Protein AF-A0A261KS99-F1 (afdb_monomer)

Secondary structure (DSSP, 8-state):
-----HHHHHHHHHHTTS-HHHHHHHHHHHHHHHHHHHHHHHHHHHHHTSTHHHHHHHHHHHHHHHHHHHHHHHHHHHHHHHHHHHHS-HHHHHHHHHHHHHHTTT-PPPTT--HHHHHHHHHHHHTT---S-------THHHHHHHHHHHHHHHHHHHHHHHHHH-----HHHHHHHHHHHHHHHTT-

Solvent-accessible surface area (backbone atoms only — not comparable to full-atom values): 10837 Å² total; per-residue (Å²): 135,87,84,72,62,68,66,62,56,52,50,54,55,54,56,75,74,50,63,67,74,58,55,57,49,46,51,53,52,52,49,47,52,51,52,51,50,52,48,51,51,54,51,52,60,52,30,70,77,54,57,74,60,24,55,55,53,48,52,53,47,52,50,50,50,51,51,49,51,50,52,51,48,56,51,47,54,53,50,50,50,50,59,49,45,71,70,42,55,78,66,56,38,52,50,53,50,49,49,54,55,34,34,74,72,73,56,59,81,57,94,87,57,50,60,65,58,47,22,49,52,46,34,45,62,33,66,71,72,66,97,68,78,101,80,74,90,74,61,76,79,52,45,59,56,32,43,52,47,17,53,48,45,36,52,50,34,51,52,47,49,38,37,76,78,59,73,44,89,72,68,59,70,60,52,53,51,49,54,49,53,58,52,54,62,60,75,78,112

pLDDT: mean 77.64, std 13.31, range [38.81, 94.25]

Foldseek 3Di:
DDDDPVVVVVVVVVVVVDPPVVVVVCCCVVVVVVVVVVVVVVVLVVLVVVPPSNVVVVVVVVVVVVVVVVVVVVVCVVVVVVVVLVPDDLLVSLLVLLQVLCVVVVLHDDPPAALQNSLVVLQCVLVPPDPDDPDDPDDPVCSVVSNLSSVLSNVSSVLSCCCVPVVDDDPSVVNVVSSVVSVVSVVVD

Mean predicted aligned error: 14.93 Å

Structure (mmCIF, N/CA/C/O backbone):
data_AF-A0A261KS99-F1
#
_entry.id   AF-A0A261KS99-F1
#
loop_
_atom_site.group_PDB
_atom_site.id
_atom_site.type_symbol
_atom_site.label_atom_id
_atom_site.label_alt_id
_atom_site.label_comp_id
_atom_site.label_asym_id
_atom_site.label_entity_id
_atom_site.label_seq_id
_atom_site.pdbx_PDB_ins_code
_atom_site.Cartn_x
_atom_site.Cartn_y
_atom_site.Cartn_z
_atom_site.occupancy
_atom_site.B_iso_or_equiv
_atom_site.auth_seq_id
_atom_site.auth_comp_id
_atom_site.auth_asym_id
_atom_site.auth_atom_id
_atom_site.pdbx_PDB_model_num
ATOM 1 N N . GLY A 1 1 ? -16.655 -22.391 -43.012 1.00 38.81 1 GLY A N 1
ATOM 2 C CA . GLY A 1 1 ? -17.122 -21.689 -41.802 1.00 38.81 1 GLY A CA 1
ATOM 3 C C . GLY A 1 1 ? -16.000 -20.815 -41.292 1.00 38.81 1 GLY A C 1
ATOM 4 O O . GLY A 1 1 ? -14.968 -21.352 -40.914 1.00 38.81 1 GLY A O 1
ATOM 5 N N . ASN A 1 2 ? -16.156 -19.493 -41.368 1.00 47.09 2 ASN A N 1
ATOM 6 C CA . ASN A 1 2 ? -15.102 -18.535 -41.026 1.00 47.09 2 ASN A CA 1
ATOM 7 C C . ASN A 1 2 ? -14.976 -18.400 -39.505 1.00 47.09 2 ASN A C 1
ATOM 9 O O . ASN A 1 2 ? -15.897 -17.918 -38.851 1.00 47.09 2 ASN A O 1
ATOM 13 N N . GLN A 1 3 ? -13.833 -18.799 -38.946 1.00 51.41 3 GLN A N 1
ATOM 14 C CA . GLN A 1 3 ? -13.505 -18.537 -37.546 1.00 51.41 3 GLN A CA 1
ATOM 15 C C . GLN A 1 3 ? -12.979 -17.106 -37.420 1.00 51.41 3 GLN A C 1
ATOM 17 O O . GLN A 1 3 ? -11.789 -16.849 -37.582 1.00 51.41 3 GLN A O 1
ATOM 22 N N . THR A 1 4 ? -13.864 -16.142 -37.177 1.00 56.28 4 THR A N 1
ATOM 23 C CA . THR A 1 4 ? -13.422 -14.805 -36.769 1.00 56.28 4 THR A CA 1
ATOM 24 C C . THR A 1 4 ? -12.890 -14.879 -35.335 1.00 56.28 4 THR A C 1
ATOM 26 O O . THR A 1 4 ? -13.607 -15.387 -34.469 1.00 56.28 4 THR A O 1
ATOM 29 N N . PRO A 1 5 ? -11.673 -14.381 -35.048 1.00 73.38 5 PRO A N 1
ATOM 30 C CA . PRO A 1 5 ? -11.091 -14.436 -33.711 1.00 73.38 5 PRO A CA 1
ATOM 31 C C . PRO A 1 5 ? -12.016 -13.752 -32.696 1.00 73.38 5 PRO A C 1
ATOM 33 O O . PRO A 1 5 ? -12.394 -12.591 -32.855 1.00 73.38 5 PRO A O 1
ATOM 36 N N . THR A 1 6 ? -12.385 -14.480 -31.643 1.00 72.19 6 THR A N 1
ATOM 37 C CA . THR A 1 6 ? -13.373 -14.098 -30.614 1.00 72.19 6 THR A CA 1
ATOM 38 C C . THR A 1 6 ? -13.058 -12.773 -29.913 1.00 72.19 6 THR A C 1
ATOM 40 O O . THR A 1 6 ? -13.964 -12.046 -29.511 1.00 72.19 6 THR A O 1
ATOM 43 N N . LEU A 1 7 ? -11.781 -12.394 -29.851 1.00 69.31 7 LEU A N 1
ATOM 44 C CA . LEU A 1 7 ? -11.329 -11.088 -29.367 1.00 69.31 7 LEU A CA 1
ATOM 45 C C . LEU A 1 7 ? -11.853 -9.926 -30.221 1.00 69.31 7 LEU A C 1
ATOM 47 O O . LEU A 1 7 ? -12.227 -8.889 -29.687 1.00 69.31 7 LEU A O 1
ATOM 51 N N . MET A 1 8 ? -11.924 -10.097 -31.539 1.00 72.44 8 MET A N 1
ATOM 52 C CA . MET A 1 8 ? -12.375 -9.057 -32.464 1.00 72.44 8 MET A CA 1
ATOM 53 C C . MET A 1 8 ? -13.887 -8.802 -32.322 1.00 72.44 8 MET A C 1
ATOM 55 O O . MET A 1 8 ? -14.344 -7.665 -32.426 1.00 72.44 8 MET A O 1
ATOM 59 N N . VAL A 1 9 ? -14.653 -9.851 -31.999 1.00 74.00 9 VAL A N 1
ATOM 60 C CA . VAL A 1 9 ? -16.090 -9.772 -31.682 1.00 74.00 9 VAL A CA 1
ATOM 61 C C . VAL A 1 9 ? -16.316 -9.123 -30.313 1.00 74.00 9 VAL A C 1
ATOM 63 O O . VAL A 1 9 ? -17.172 -8.250 -30.184 1.00 74.00 9 VAL A O 1
ATOM 66 N N . PHE A 1 10 ? -15.500 -9.477 -29.316 1.00 74.38 10 PHE A N 1
ATOM 67 C CA . PHE A 1 10 ? -15.525 -8.849 -27.994 1.00 74.38 10 PHE A CA 1
ATOM 68 C C . PHE A 1 10 ? -15.246 -7.339 -28.075 1.00 74.38 10 PHE A C 1
ATOM 70 O O . PHE A 1 10 ? -16.004 -6.542 -27.528 1.00 74.38 10 PHE A O 1
ATOM 77 N N . TRP A 1 11 ? -14.224 -6.923 -28.831 1.00 72.62 11 TRP A N 1
ATOM 78 C CA . TRP A 1 11 ? -13.915 -5.504 -29.040 1.00 72.62 11 TRP A CA 1
ATOM 79 C C . TRP A 1 11 ? -15.008 -4.750 -29.799 1.00 72.62 11 TRP A C 1
ATOM 81 O O . TRP A 1 11 ? -15.290 -3.602 -29.465 1.00 72.62 11 TRP A O 1
ATOM 91 N N . LYS A 1 12 ? -15.675 -5.393 -30.766 1.00 70.00 12 LYS A N 1
ATOM 92 C CA . LYS A 1 12 ? -16.840 -4.813 -31.452 1.00 70.00 12 LYS A CA 1
ATOM 93 C C . LYS A 1 12 ? -18.009 -4.550 -30.504 1.00 70.00 12 LYS A C 1
ATOM 95 O O . LYS A 1 12 ? -18.669 -3.524 -30.631 1.00 70.00 12 LYS A O 1
ATOM 100 N N . TRP A 1 13 ? -18.248 -5.448 -29.550 1.00 75.44 13 TRP A N 1
ATOM 101 C CA . TRP A 1 13 ? -19.275 -5.257 -28.526 1.00 75.44 13 TRP A CA 1
ATOM 102 C C . TRP A 1 13 ? -18.906 -4.124 -27.557 1.00 75.44 13 TRP A C 1
ATOM 104 O O . TRP A 1 13 ? -19.730 -3.251 -27.293 1.00 75.44 13 TRP A O 1
ATOM 114 N N . VAL A 1 14 ? -17.646 -4.068 -27.109 1.00 73.81 14 VAL A N 1
ATOM 115 C CA . VAL A 1 14 ? -17.148 -2.986 -26.239 1.00 73.81 14 VAL A CA 1
ATOM 116 C C . VAL A 1 14 ? -17.208 -1.619 -26.939 1.00 73.81 14 VAL A C 1
ATOM 118 O O . VAL A 1 14 ? -17.589 -0.631 -26.315 1.00 73.81 14 VAL A O 1
ATOM 121 N N . ALA A 1 15 ? -16.908 -1.553 -28.240 1.00 61.94 15 ALA A N 1
ATOM 122 C CA . ALA A 1 15 ? -17.024 -0.330 -29.038 1.00 61.94 15 ALA A CA 1
ATOM 123 C C . ALA A 1 15 ? -18.472 0.179 -29.161 1.00 61.94 15 ALA A C 1
ATOM 125 O O . ALA A 1 15 ? -18.682 1.380 -29.297 1.00 61.94 15 ALA A O 1
ATOM 126 N N . GLY A 1 16 ? -19.468 -0.710 -29.061 1.00 66.62 16 GLY A N 1
ATOM 127 C CA . GLY A 1 16 ? -20.886 -0.340 -29.063 1.00 66.62 16 GLY A CA 1
ATOM 128 C C . GLY A 1 16 ? -21.354 0.364 -27.785 1.00 66.62 16 GLY A C 1
ATOM 129 O O . GLY A 1 16 ? -22.404 1.000 -27.799 1.00 66.62 16 GLY A O 1
ATOM 130 N N . TRP A 1 17 ? -20.586 0.279 -26.693 1.00 70.00 17 TRP A N 1
ATOM 131 C CA . TRP A 1 17 ? -20.929 0.881 -25.397 1.00 70.00 17 TRP A CA 1
ATOM 132 C C . TRP A 1 17 ? -19.990 2.023 -24.978 1.00 70.00 17 TRP A C 1
ATOM 134 O O . TRP A 1 17 ? -20.243 2.689 -23.975 1.00 70.00 17 TRP A O 1
ATOM 144 N N . LEU A 1 18 ? -18.912 2.277 -25.733 1.00 63.56 18 LEU A N 1
ATOM 145 C CA . LEU A 1 18 ? -17.963 3.347 -25.431 1.00 63.56 18 LEU A CA 1
ATOM 146 C C . LEU A 1 18 ? -18.289 4.603 -26.259 1.00 63.56 18 LEU A C 1
ATOM 148 O O . LEU A 1 18 ? -18.118 4.584 -27.479 1.00 63.56 18 LEU A O 1
ATOM 152 N N . PRO A 1 19 ? -18.730 5.714 -25.642 1.00 55.41 19 PRO A N 1
ATOM 153 C CA . PRO A 1 19 ? -18.962 6.944 -26.384 1.00 55.41 1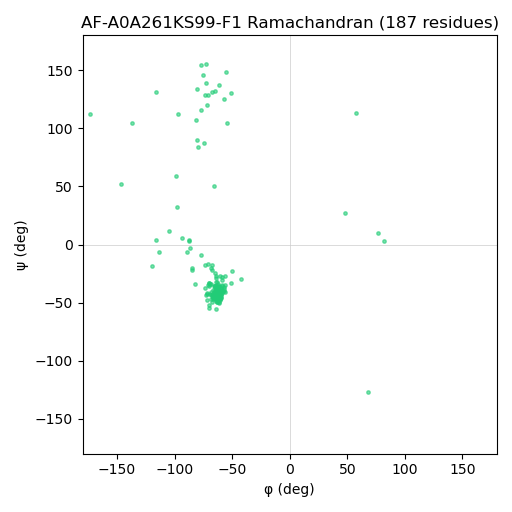9 PRO A CA 1
ATOM 154 C C . PRO A 1 19 ? -17.653 7.438 -27.031 1.00 55.41 19 PRO A C 1
ATOM 156 O O . PRO A 1 19 ? -16.587 7.452 -26.408 1.00 55.41 19 PRO A O 1
ATOM 159 N N . SER A 1 20 ? -17.767 7.876 -28.290 1.00 54.59 20 SER A N 1
ATOM 160 C CA . SER A 1 20 ? -16.701 8.358 -29.192 1.00 54.59 20 SER A CA 1
ATOM 161 C C . SER A 1 20 ? -15.621 9.296 -28.593 1.00 54.59 20 SER A C 1
ATOM 163 O O . SER A 1 20 ? -14.475 9.229 -29.044 1.00 54.59 20 SER A O 1
ATOM 165 N N . PRO A 1 21 ? -15.883 10.133 -27.568 1.00 59.50 21 PRO A N 1
ATOM 166 C CA . PRO A 1 21 ? -14.835 10.950 -26.951 1.00 59.50 21 PRO A CA 1
ATOM 167 C C . PRO A 1 21 ? -13.729 10.131 -26.267 1.00 59.50 21 PRO A C 1
ATOM 169 O O . PRO A 1 21 ? -12.568 10.538 -26.257 1.00 59.50 21 PRO A O 1
ATOM 172 N N . VAL A 1 22 ? -14.067 8.965 -25.706 1.00 61.00 22 VAL A N 1
ATOM 173 C CA . VAL A 1 22 ? -13.107 8.134 -24.964 1.00 61.00 22 VAL A CA 1
ATOM 174 C C . VAL A 1 22 ? -12.267 7.288 -25.919 1.00 61.00 22 VAL A C 1
ATOM 176 O O . VAL A 1 22 ? -11.079 7.111 -25.664 1.00 61.00 22 VAL A O 1
ATOM 179 N N . THR A 1 23 ? -12.828 6.829 -27.045 1.00 64.25 23 THR A N 1
ATOM 180 C CA . THR A 1 23 ? -12.073 6.088 -28.072 1.00 64.25 23 THR A CA 1
ATOM 181 C C . THR A 1 23 ? -11.034 6.969 -28.761 1.00 64.25 23 THR A C 1
ATOM 183 O O . THR A 1 23 ? -9.892 6.543 -28.885 1.00 64.25 23 THR A O 1
ATOM 186 N N . GLY A 1 24 ? -11.365 8.219 -29.109 1.00 66.19 24 GLY A N 1
ATOM 187 C CA . GLY A 1 24 ? -10.401 9.153 -29.710 1.00 66.19 24 GLY A CA 1
ATOM 188 C C . GLY A 1 24 ? -9.254 9.539 -28.765 1.00 66.19 24 GLY A C 1
ATOM 189 O O . GLY A 1 24 ? -8.104 9.675 -29.190 1.00 66.19 24 GLY A O 1
ATOM 190 N N . PHE A 1 25 ? -9.537 9.665 -27.464 1.00 72.00 25 PHE A N 1
ATOM 191 C CA . PHE A 1 25 ? -8.505 9.821 -26.437 1.00 72.00 25 PHE A CA 1
ATOM 192 C C . PHE A 1 25 ? -7.626 8.567 -26.330 1.00 72.00 25 PHE A C 1
ATOM 194 O O . PHE A 1 25 ? -6.401 8.683 -26.326 1.00 72.00 25 PHE A O 1
ATOM 201 N N . LEU A 1 26 ? -8.232 7.375 -26.287 1.00 73.88 26 LEU A N 1
ATOM 202 C CA . LEU A 1 26 ? -7.511 6.110 -26.161 1.00 73.88 26 LEU A CA 1
ATOM 203 C C . LEU A 1 26 ? -6.646 5.814 -27.388 1.00 73.88 26 LEU A C 1
ATOM 205 O O . LEU A 1 26 ? -5.508 5.400 -27.223 1.00 73.88 26 LEU A O 1
ATOM 209 N N . GLU A 1 27 ? -7.133 6.065 -28.601 1.00 70.38 27 GLU A N 1
ATOM 210 C CA . GLU A 1 27 ? -6.351 5.902 -29.831 1.00 70.38 27 GLU A CA 1
ATOM 211 C C . GLU A 1 27 ? -5.172 6.870 -29.887 1.00 70.38 27 GLU A C 1
ATOM 213 O O . GLU A 1 27 ? -4.073 6.469 -30.266 1.00 70.38 27 GLU A O 1
ATOM 218 N N . ARG A 1 28 ? -5.346 8.125 -29.450 1.00 76.44 28 ARG A N 1
ATOM 219 C CA . ARG A 1 28 ? -4.227 9.077 -29.361 1.00 76.44 28 ARG A CA 1
ATOM 220 C C . ARG A 1 28 ? -3.213 8.675 -28.296 1.00 76.44 28 ARG A C 1
ATOM 222 O O . ARG A 1 28 ? -2.016 8.734 -28.560 1.00 76.44 28 ARG A O 1
ATOM 229 N N . PHE A 1 29 ? -3.667 8.247 -27.119 1.00 78.62 29 PHE A N 1
ATOM 230 C CA . PHE A 1 29 ? -2.778 7.834 -26.033 1.00 78.62 29 PHE A CA 1
ATOM 231 C C . PHE A 1 29 ? -2.071 6.514 -26.341 1.00 78.62 29 PHE A C 1
ATOM 233 O O . PHE A 1 29 ? -0.845 6.456 -26.320 1.00 78.62 29 PHE A O 1
ATOM 240 N N . ILE A 1 30 ? -2.818 5.460 -26.667 1.00 78.06 30 ILE A N 1
ATOM 241 C CA . ILE A 1 30 ? -2.271 4.136 -26.979 1.00 78.06 30 ILE A CA 1
ATOM 242 C C . ILE A 1 30 ? -1.459 4.199 -28.269 1.00 78.06 30 ILE A C 1
ATOM 244 O O . ILE A 1 30 ? -0.330 3.721 -28.283 1.00 78.06 30 ILE A O 1
ATOM 248 N N . GLY A 1 31 ? -1.982 4.822 -29.327 1.00 77.50 31 GLY A N 1
ATOM 249 C CA . GLY A 1 31 ? -1.277 4.961 -30.601 1.00 77.50 31 GLY A CA 1
ATOM 250 C C . GLY A 1 31 ? -0.018 5.819 -30.484 1.00 77.50 31 GLY A C 1
ATOM 251 O O . GLY A 1 31 ? 1.008 5.479 -31.073 1.00 77.50 31 GLY A O 1
ATOM 252 N N . GLY A 1 32 ? -0.057 6.879 -29.669 1.00 81.25 32 GLY A N 1
ATOM 253 C CA . GLY A 1 32 ? 1.111 7.696 -29.343 1.00 81.25 32 GLY A CA 1
ATOM 254 C C . GLY A 1 32 ? 2.190 6.900 -28.609 1.00 81.25 32 GLY A C 1
ATOM 255 O O . GLY A 1 32 ? 3.351 6.928 -29.013 1.00 81.25 32 GLY A O 1
ATOM 256 N N . ILE A 1 33 ? 1.803 6.120 -27.595 1.00 79.38 33 ILE A N 1
ATOM 257 C CA . ILE A 1 33 ? 2.718 5.240 -26.854 1.00 79.38 33 ILE A CA 1
ATOM 258 C C . ILE A 1 33 ? 3.300 4.161 -27.775 1.00 79.38 33 ILE A C 1
ATOM 260 O O . ILE A 1 33 ? 4.506 3.934 -27.757 1.00 79.38 33 ILE A O 1
ATOM 264 N N . PHE A 1 34 ? 2.482 3.526 -28.617 1.00 78.81 34 PHE A N 1
ATOM 265 C CA . PHE A 1 34 ? 2.936 2.469 -29.525 1.00 78.81 34 PHE A CA 1
ATOM 266 C C . PHE A 1 34 ? 3.916 2.999 -30.577 1.00 78.81 34 PHE A C 1
ATOM 268 O O . PHE A 1 34 ? 4.956 2.387 -30.806 1.00 78.81 34 PHE A O 1
ATOM 275 N N . ARG A 1 35 ? 3.632 4.165 -31.177 1.00 80.75 35 ARG A N 1
ATOM 276 C CA . ARG A 1 35 ? 4.559 4.835 -32.106 1.00 80.75 35 ARG A CA 1
ATOM 277 C C . ARG A 1 35 ? 5.855 5.252 -31.423 1.00 80.75 35 ARG A C 1
ATOM 279 O O . ARG A 1 35 ? 6.916 5.082 -32.012 1.00 80.75 35 ARG A O 1
ATOM 286 N N . TRP A 1 36 ? 5.779 5.766 -30.199 1.00 78.56 36 TRP A N 1
ATOM 287 C CA . TRP A 1 36 ? 6.961 6.136 -29.425 1.00 78.56 36 TRP A CA 1
ATOM 288 C C . TRP A 1 36 ? 7.830 4.912 -29.101 1.00 78.56 36 TRP A C 1
ATOM 290 O O . TRP A 1 36 ? 9.035 4.944 -29.332 1.00 78.56 36 TRP A O 1
ATOM 300 N N . ILE A 1 37 ? 7.222 3.798 -28.677 1.00 82.25 37 ILE A N 1
ATOM 301 C CA . ILE A 1 37 ? 7.922 2.530 -28.414 1.00 82.25 37 ILE A CA 1
ATOM 302 C C . ILE A 1 37 ? 8.551 1.966 -29.692 1.00 82.25 37 ILE A C 1
ATOM 304 O O . ILE A 1 37 ? 9.734 1.639 -29.689 1.00 82.25 37 ILE A O 1
ATOM 308 N N . LEU A 1 38 ? 7.798 1.875 -30.794 1.00 77.75 38 LEU A N 1
ATOM 309 C CA . LEU A 1 38 ? 8.322 1.389 -32.076 1.00 77.75 38 LEU A CA 1
ATOM 310 C C . LEU A 1 38 ? 9.439 2.290 -32.617 1.00 77.75 38 LEU A C 1
ATOM 312 O O . LEU A 1 38 ? 10.411 1.787 -33.174 1.00 77.75 38 LEU A O 1
ATOM 316 N N . GLY A 1 39 ? 9.337 3.604 -32.402 1.00 80.62 39 GLY A N 1
ATOM 317 C CA . GLY A 1 39 ? 10.392 4.562 -32.718 1.00 80.62 39 GLY A CA 1
ATOM 318 C C . GLY A 1 39 ? 11.662 4.318 -31.904 1.00 80.62 39 GLY A C 1
ATOM 319 O O . GLY A 1 39 ? 12.744 4.268 -32.480 1.00 80.62 39 GLY A O 1
ATOM 320 N N . ILE A 1 40 ? 11.538 4.086 -30.591 1.00 78.12 40 ILE A N 1
ATOM 321 C CA . ILE A 1 40 ? 12.672 3.729 -29.723 1.00 78.12 40 ILE A CA 1
ATOM 322 C C . ILE A 1 40 ? 13.299 2.406 -30.152 1.00 78.12 40 ILE A C 1
ATOM 324 O O . ILE A 1 40 ? 14.519 2.308 -30.181 1.00 78.12 40 ILE A O 1
ATOM 328 N N . ILE A 1 41 ? 12.494 1.401 -30.499 1.00 78.38 41 ILE A N 1
ATOM 329 C CA . ILE A 1 41 ? 12.990 0.099 -30.958 1.00 78.38 41 ILE A CA 1
ATOM 330 C C . ILE A 1 41 ? 13.758 0.258 -32.275 1.00 78.38 41 ILE A C 1
ATOM 332 O O . ILE A 1 41 ? 14.882 -0.223 -32.383 1.00 78.38 41 ILE A O 1
ATOM 336 N N . GLY A 1 42 ? 13.196 0.971 -33.257 1.00 79.25 42 GLY A N 1
ATOM 337 C CA . GLY A 1 42 ? 13.871 1.239 -34.531 1.00 79.25 42 GLY A CA 1
ATOM 338 C C . GLY A 1 42 ? 15.170 2.030 -34.351 1.00 79.25 42 GLY A C 1
ATOM 339 O O . GLY A 1 42 ? 16.201 1.666 -34.914 1.00 79.25 42 GLY A O 1
ATOM 340 N N . TRP A 1 43 ? 15.148 3.059 -33.501 1.00 74.62 43 TRP A N 1
ATOM 341 C CA . TRP A 1 43 ? 16.336 3.822 -33.118 1.00 74.62 43 TRP A CA 1
ATOM 342 C C . TRP A 1 43 ? 17.379 2.961 -32.383 1.00 74.62 43 TRP A C 1
ATOM 344 O O . TRP A 1 43 ? 18.569 3.063 -32.667 1.00 74.62 43 TRP A O 1
ATOM 354 N N . PHE A 1 44 ? 16.953 2.059 -31.497 1.00 71.50 44 PHE A N 1
ATOM 355 C CA . PHE A 1 44 ? 17.832 1.141 -30.769 1.00 71.50 44 PHE A CA 1
ATOM 356 C C . PHE A 1 44 ? 18.538 0.149 -31.701 1.00 71.50 44 PHE A C 1
ATOM 358 O O . PHE A 1 44 ? 19.743 -0.062 -31.575 1.00 71.50 44 PHE A O 1
ATOM 365 N N . PHE A 1 45 ? 17.822 -0.426 -32.672 1.00 72.31 45 PHE A N 1
ATOM 366 C CA . PHE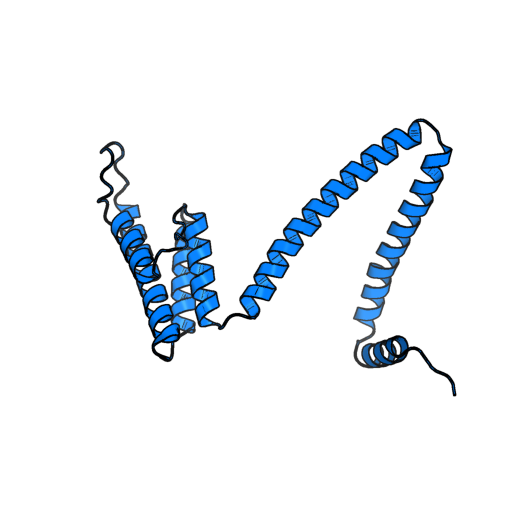 A 1 45 ? 18.440 -1.290 -33.681 1.00 72.31 45 PHE A CA 1
ATOM 367 C C . PHE A 1 45 ? 19.416 -0.519 -34.581 1.00 72.31 45 PHE A C 1
ATOM 369 O O . PHE A 1 45 ? 20.475 -1.047 -34.923 1.00 72.31 45 PHE A O 1
ATOM 376 N N . ALA A 1 46 ? 19.122 0.746 -34.905 1.00 73.38 46 ALA A N 1
ATOM 377 C CA . ALA A 1 46 ? 20.057 1.614 -35.624 1.00 73.38 46 ALA A CA 1
ATOM 378 C C . ALA A 1 46 ? 21.338 1.898 -34.812 1.00 73.38 46 ALA A C 1
ATOM 380 O O . ALA A 1 46 ? 22.427 1.986 -35.380 1.00 73.38 46 ALA A O 1
ATOM 381 N N . LEU A 1 47 ? 21.231 1.953 -33.482 1.00 69.94 47 LEU A N 1
ATOM 382 C CA . LEU A 1 47 ? 22.345 2.184 -32.562 1.00 69.94 47 LEU A CA 1
ATOM 383 C C . LEU A 1 47 ? 23.421 1.085 -32.634 1.00 69.94 47 LEU A C 1
ATOM 385 O O . LEU A 1 47 ? 24.613 1.368 -32.507 1.00 69.94 47 LEU A O 1
ATOM 389 N N . PHE A 1 48 ? 23.013 -0.164 -32.886 1.00 67.12 48 PHE A N 1
ATOM 390 C CA . PHE A 1 48 ? 23.931 -1.299 -33.037 1.00 67.12 48 PHE A CA 1
ATOM 391 C C . PHE A 1 48 ? 24.803 -1.179 -34.301 1.00 67.12 48 PHE A C 1
ATOM 393 O O . PHE A 1 48 ? 25.899 -1.730 -34.352 1.00 67.12 48 PHE A O 1
ATOM 400 N N . SER A 1 49 ? 24.355 -0.400 -35.294 1.00 69.50 49 SER A N 1
ATOM 401 C CA . SER A 1 49 ? 25.119 -0.107 -36.515 1.00 69.50 49 SER A CA 1
ATOM 402 C C . SER A 1 49 ? 26.069 1.098 -36.376 1.00 69.50 49 SER A C 1
ATOM 404 O O . SER A 1 49 ? 26.810 1.386 -37.310 1.00 69.50 49 SER A O 1
ATOM 406 N N . GLN A 1 50 ? 26.085 1.806 -35.232 1.00 69.88 50 GLN A N 1
ATOM 407 C CA . GLN A 1 50 ? 26.869 3.041 -35.019 1.00 69.88 50 GLN A CA 1
ATOM 408 C C . GLN A 1 50 ? 28.133 2.882 -34.136 1.00 69.88 50 GLN A C 1
ATOM 410 O O . GLN A 1 50 ? 28.748 3.877 -33.746 1.00 69.88 50 GLN A O 1
ATOM 415 N N . GLY A 1 51 ? 28.572 1.658 -33.819 1.00 79.19 51 GLY A N 1
ATOM 416 C CA . GLY A 1 51 ? 29.829 1.418 -33.085 1.00 79.19 51 GLY A CA 1
ATOM 417 C C . GLY A 1 51 ? 29.796 1.895 -31.622 1.00 79.19 51 GLY A C 1
ATOM 418 O O . GLY A 1 51 ? 28.898 1.529 -30.869 1.00 79.19 51 GLY A O 1
ATOM 419 N N . TRP A 1 52 ? 30.771 2.712 -31.192 1.00 75.44 52 TRP A N 1
ATOM 420 C CA . TRP A 1 52 ? 30.929 3.181 -29.796 1.00 75.44 52 TRP A CA 1
ATOM 421 C C . TRP A 1 52 ? 29.741 4.000 -29.254 1.00 75.44 52 TRP A C 1
ATOM 423 O O . TRP A 1 52 ? 29.463 3.967 -28.055 1.00 75.44 52 TRP A O 1
ATOM 433 N N . GLN A 1 53 ? 28.988 4.671 -30.133 1.00 70.88 53 GLN A N 1
ATOM 434 C CA . GLN A 1 53 ? 27.731 5.357 -29.793 1.00 70.88 53 GLN A CA 1
ATOM 435 C C . GLN A 1 53 ? 26.648 4.370 -29.317 1.00 70.88 53 GLN A C 1
ATOM 437 O O . GLN A 1 53 ? 25.830 4.697 -28.454 1.00 70.88 53 GLN A O 1
ATOM 442 N N . GLY A 1 54 ? 26.714 3.127 -29.806 1.00 77.19 54 GLY A N 1
ATOM 443 C CA . GLY A 1 54 ? 25.898 1.999 -29.365 1.00 77.19 54 GLY A CA 1
ATOM 444 C C . GLY A 1 54 ? 26.039 1.698 -27.873 1.00 77.19 54 GLY A C 1
ATOM 445 O O . GLY A 1 54 ? 25.051 1.433 -27.189 1.00 77.19 54 GLY A O 1
ATOM 446 N N . ILE A 1 55 ? 27.262 1.798 -27.343 1.00 80.50 55 ILE A N 1
ATOM 447 C CA . ILE A 1 55 ? 27.558 1.499 -25.936 1.00 80.50 55 ILE A CA 1
ATOM 448 C C . ILE A 1 55 ? 26.907 2.542 -25.022 1.00 80.50 55 ILE A C 1
ATOM 450 O O . ILE A 1 55 ? 26.234 2.178 -24.058 1.00 80.50 55 ILE A O 1
ATOM 454 N N . PHE A 1 56 ? 27.042 3.834 -25.339 1.00 81.56 56 PHE A N 1
ATOM 455 C CA . PHE A 1 56 ? 26.443 4.905 -24.536 1.00 81.56 56 PHE A CA 1
ATOM 456 C C . PHE A 1 56 ? 24.916 4.887 -24.587 1.00 81.56 56 PHE A C 1
ATOM 458 O O . PHE A 1 56 ? 24.276 4.986 -23.539 1.00 81.56 56 PHE A O 1
ATOM 465 N N . GLY A 1 57 ? 24.312 4.703 -25.765 1.00 81.75 57 GLY A N 1
ATOM 466 C CA . GLY A 1 57 ? 22.853 4.602 -25.844 1.00 81.75 57 GLY A CA 1
ATOM 467 C C . GLY A 1 57 ? 22.319 3.324 -25.188 1.00 81.75 57 GLY A C 1
ATOM 468 O O . GLY A 1 57 ? 21.285 3.379 -24.527 1.00 81.75 57 GLY A O 1
ATOM 469 N N . GLY A 1 58 ? 23.058 2.211 -25.252 1.00 81.50 58 GLY A N 1
ATOM 470 C CA . GLY A 1 58 ? 22.757 0.999 -24.489 1.00 81.50 58 GLY A CA 1
ATOM 471 C C . GLY A 1 58 ? 22.790 1.231 -22.975 1.00 81.50 58 GLY A C 1
ATOM 472 O O . GLY A 1 58 ? 21.872 0.812 -22.272 1.00 81.50 58 GLY A O 1
ATOM 473 N N . LEU A 1 59 ? 23.790 1.960 -22.469 1.00 88.00 59 LEU A N 1
ATOM 474 C CA . LEU A 1 59 ? 23.914 2.292 -21.045 1.00 88.00 59 LEU A CA 1
ATOM 475 C C . LEU A 1 59 ? 22.784 3.221 -20.567 1.00 88.00 59 LEU A C 1
ATOM 477 O O . LEU A 1 59 ? 22.193 2.999 -19.505 1.00 88.00 59 LEU A O 1
ATOM 481 N N . ILE A 1 60 ? 22.445 4.235 -21.370 1.00 86.62 60 ILE A N 1
ATOM 482 C CA . ILE A 1 60 ? 21.322 5.144 -21.104 1.00 86.62 60 ILE A CA 1
ATOM 483 C C . ILE A 1 60 ? 20.012 4.357 -21.085 1.00 86.62 60 ILE A C 1
ATOM 485 O O . ILE A 1 60 ? 19.218 4.511 -20.157 1.00 86.62 60 ILE A O 1
ATOM 489 N N . LEU A 1 61 ? 19.799 3.473 -22.063 1.00 85.75 61 LEU A N 1
ATOM 490 C CA . LEU A 1 61 ? 18.589 2.664 -22.146 1.00 85.75 61 LEU A CA 1
ATOM 491 C C . LEU A 1 61 ? 18.485 1.677 -20.982 1.00 85.75 61 LEU A C 1
ATOM 493 O O . LEU A 1 61 ? 17.420 1.563 -20.385 1.00 85.75 61 LEU A O 1
ATOM 497 N N . ALA A 1 62 ? 19.576 1.006 -20.609 1.00 88.94 62 ALA A N 1
ATOM 498 C CA . ALA A 1 62 ? 19.608 0.109 -19.457 1.00 88.94 62 ALA A CA 1
ATOM 499 C C . ALA A 1 62 ? 19.262 0.852 -18.158 1.00 88.94 62 ALA A C 1
ATOM 501 O O . ALA A 1 62 ? 18.487 0.354 -17.336 1.00 88.94 62 ALA A O 1
ATOM 502 N N . THR A 1 63 ? 19.772 2.074 -18.000 1.00 91.44 63 THR A N 1
ATOM 503 C CA . THR A 1 63 ? 19.462 2.933 -16.852 1.00 91.44 63 THR A CA 1
ATOM 504 C C . THR A 1 63 ? 17.996 3.365 -16.868 1.00 91.44 63 THR A C 1
ATOM 506 O O . THR A 1 63 ? 17.305 3.235 -15.857 1.00 91.44 63 THR A O 1
ATOM 509 N N . ALA A 1 64 ? 17.487 3.806 -18.021 1.00 90.56 64 ALA A N 1
ATOM 510 C CA . ALA A 1 64 ? 16.090 4.189 -18.190 1.00 90.56 64 ALA A CA 1
ATOM 511 C C . ALA A 1 64 ? 15.143 3.012 -17.915 1.00 90.56 64 ALA A C 1
ATOM 513 O O . ALA A 1 64 ? 14.185 3.164 -17.165 1.00 90.56 64 ALA A O 1
ATOM 514 N N . LEU A 1 65 ? 15.432 1.822 -18.447 1.00 92.81 65 LEU A N 1
ATOM 515 C CA . LEU A 1 65 ? 14.650 0.606 -18.216 1.00 92.81 65 LEU A CA 1
ATOM 516 C C . LEU A 1 65 ? 14.692 0.165 -16.755 1.00 92.81 65 LEU A C 1
ATOM 518 O O . LEU A 1 65 ? 13.659 -0.215 -16.210 1.00 92.81 65 LEU A O 1
ATOM 522 N N . SER A 1 66 ? 15.851 0.259 -16.103 1.00 92.44 66 SER A N 1
ATOM 523 C CA . SER A 1 66 ? 15.979 -0.027 -14.671 1.00 92.44 66 SER A CA 1
ATOM 524 C C . SER A 1 66 ? 15.130 0.938 -13.843 1.00 92.44 66 SER A C 1
ATOM 526 O O . SER A 1 66 ? 14.393 0.521 -12.947 1.00 92.44 66 SER A O 1
ATOM 528 N N . PHE A 1 67 ? 15.168 2.226 -14.186 1.00 93.06 67 PHE A N 1
ATOM 529 C CA . PHE A 1 67 ? 14.382 3.257 -13.519 1.00 93.06 67 PHE A CA 1
ATOM 530 C C . PHE A 1 67 ? 12.874 3.080 -13.750 1.00 93.06 67 PHE A C 1
ATOM 532 O O . PHE A 1 67 ? 12.090 3.121 -12.799 1.00 93.06 67 PHE A O 1
ATOM 539 N N . LEU A 1 68 ? 12.456 2.806 -14.990 1.00 93.69 68 LEU A N 1
ATOM 540 C CA . LEU A 1 68 ? 11.064 2.498 -15.319 1.00 93.69 68 LEU A CA 1
ATOM 541 C C . LEU A 1 68 ? 10.601 1.226 -14.608 1.00 93.69 68 LE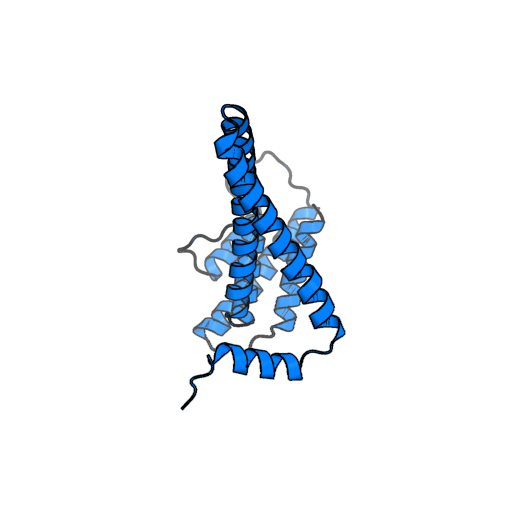U A C 1
ATOM 543 O O . LEU A 1 68 ? 9.545 1.236 -13.983 1.00 93.69 68 LEU A O 1
ATOM 547 N N . GLY A 1 69 ? 11.385 0.150 -14.650 1.00 94.25 69 GLY A N 1
ATOM 548 C CA . GLY A 1 69 ? 11.078 -1.101 -13.959 1.00 94.25 69 GLY A CA 1
ATOM 549 C C . GLY A 1 69 ? 10.869 -0.887 -12.461 1.00 94.25 69 GLY A C 1
ATOM 550 O O . GLY A 1 69 ? 9.910 -1.403 -11.884 1.00 94.25 69 GLY A O 1
ATOM 551 N N . TRP A 1 70 ? 11.694 -0.044 -11.840 1.00 93.12 70 TRP A N 1
ATOM 552 C CA . TRP A 1 70 ? 11.536 0.342 -10.441 1.00 93.12 70 TRP A CA 1
ATOM 553 C C . TRP A 1 70 ? 10.248 1.140 -10.178 1.00 93.12 70 TRP A C 1
ATOM 555 O O . TRP A 1 70 ? 9.518 0.834 -9.230 1.00 93.12 70 TRP A O 1
ATOM 565 N N . LEU A 1 71 ? 9.906 2.107 -11.035 1.00 93.06 71 LEU A N 1
ATOM 566 C CA . LEU A 1 71 ? 8.645 2.853 -10.936 1.00 93.06 71 LEU A CA 1
ATOM 567 C C . LEU A 1 71 ? 7.421 1.946 -11.109 1.00 93.06 71 LEU A C 1
ATOM 569 O O . LEU A 1 71 ? 6.486 2.009 -10.302 1.00 93.06 71 LEU A O 1
ATOM 573 N N . LEU A 1 72 ? 7.443 1.064 -12.112 1.00 91.12 72 LEU A N 1
ATOM 574 C CA . LEU A 1 72 ? 6.403 0.058 -12.315 1.00 91.12 72 LEU A CA 1
ATOM 575 C C . LEU A 1 72 ? 6.281 -0.844 -11.088 1.00 91.12 72 LEU A C 1
ATOM 577 O O . LEU A 1 72 ? 5.166 -1.117 -10.652 1.00 91.12 72 LEU A O 1
ATOM 581 N N . TYR A 1 73 ? 7.394 -1.256 -10.481 1.00 90.88 73 TYR A N 1
ATOM 582 C CA . TYR A 1 73 ? 7.378 -2.065 -9.267 1.00 90.88 73 TYR A CA 1
ATOM 583 C C . TYR A 1 73 ? 6.725 -1.330 -8.085 1.00 90.88 73 TYR A C 1
ATOM 585 O O . TYR A 1 73 ? 5.894 -1.907 -7.377 1.00 90.88 73 TYR A O 1
ATOM 593 N N . ILE A 1 74 ? 7.025 -0.042 -7.885 1.00 86.31 74 ILE A N 1
ATOM 594 C CA . ILE A 1 74 ? 6.383 0.779 -6.844 1.00 86.31 74 ILE A CA 1
ATOM 595 C C . ILE A 1 74 ? 4.873 0.876 -7.083 1.00 86.31 74 ILE A C 1
ATOM 597 O O . ILE A 1 74 ? 4.083 0.685 -6.150 1.00 86.31 74 ILE A O 1
ATOM 601 N N . PHE A 1 75 ? 4.463 1.150 -8.323 1.00 86.75 75 PHE A N 1
ATOM 602 C CA . PHE A 1 75 ? 3.052 1.242 -8.685 1.00 86.75 75 PHE A CA 1
ATOM 603 C C . PHE A 1 75 ? 2.342 -0.102 -8.506 1.00 86.75 75 PHE A C 1
ATOM 605 O O . PHE A 1 75 ? 1.282 -0.172 -7.881 1.00 86.75 75 PHE A O 1
ATOM 612 N N . TRP A 1 76 ? 2.972 -1.187 -8.954 1.00 87.75 76 TRP A N 1
ATOM 613 C CA . TRP A 1 76 ? 2.478 -2.550 -8.815 1.00 87.75 76 TRP A CA 1
ATOM 614 C C . TRP A 1 76 ? 2.279 -2.941 -7.354 1.00 87.75 76 TRP A C 1
ATOM 616 O O . TRP A 1 76 ? 1.241 -3.506 -7.012 1.00 87.75 76 TRP A O 1
ATOM 626 N N . ARG A 1 77 ? 3.216 -2.599 -6.457 1.00 85.06 77 ARG A N 1
ATOM 627 C CA . ARG A 1 77 ? 3.057 -2.860 -5.017 1.00 85.06 77 ARG A CA 1
ATOM 628 C C . ARG A 1 77 ? 1.840 -2.140 -4.437 1.00 85.06 77 ARG A C 1
ATOM 630 O O . ARG A 1 77 ? 1.069 -2.762 -3.706 1.00 85.06 77 ARG A O 1
ATOM 637 N N . LYS A 1 78 ? 1.623 -0.868 -4.789 1.00 80.50 78 LYS A N 1
ATOM 638 C CA . LYS A 1 78 ? 0.446 -0.102 -4.336 1.00 80.50 78 LYS A CA 1
ATOM 639 C C . LYS A 1 78 ? -0.857 -0.651 -4.912 1.00 80.50 78 LYS A C 1
ATOM 641 O O . LYS A 1 78 ? -1.821 -0.838 -4.172 1.00 80.50 78 LYS A O 1
ATOM 646 N N . TRP A 1 79 ? -0.882 -0.949 -6.208 1.00 82.00 79 TRP A N 1
ATOM 647 C CA . TRP A 1 79 ? -2.053 -1.507 -6.879 1.00 82.00 79 TRP A CA 1
ATOM 648 C C . TRP A 1 79 ? -2.412 -2.892 -6.342 1.00 82.00 79 TRP A C 1
ATOM 650 O O . TRP A 1 79 ? -3.575 -3.160 -6.047 1.00 82.00 79 TRP A O 1
ATOM 660 N N . ARG A 1 80 ? -1.413 -3.758 -6.136 1.00 83.56 80 ARG A N 1
ATOM 661 C CA . ARG A 1 80 ? -1.604 -5.079 -5.532 1.00 83.56 80 ARG A CA 1
ATOM 662 C C . ARG A 1 80 ? -2.111 -4.965 -4.098 1.00 83.56 80 ARG A C 1
ATOM 664 O O . ARG A 1 80 ? -3.009 -5.720 -3.745 1.00 83.56 80 ARG A O 1
ATOM 671 N N . TYR A 1 81 ? -1.605 -4.018 -3.302 1.00 77.06 81 TYR A N 1
ATOM 672 C CA . TYR A 1 81 ? -2.129 -3.747 -1.959 1.00 77.06 81 TYR A CA 1
ATOM 673 C C . TYR A 1 81 ? -3.593 -3.294 -2.005 1.00 77.06 81 TYR A C 1
ATOM 675 O O . TYR A 1 81 ? -4.408 -3.834 -1.268 1.00 77.06 81 TYR A O 1
ATOM 683 N N . GLY A 1 82 ? -3.958 -2.381 -2.911 1.00 76.62 82 GLY A N 1
ATOM 684 C CA . GLY A 1 82 ? -5.347 -1.940 -3.086 1.00 76.62 82 GLY A CA 1
ATOM 685 C C . GLY A 1 82 ? -6.282 -3.067 -3.537 1.00 76.62 82 GLY A C 1
ATOM 686 O O . GLY A 1 82 ? -7.346 -3.255 -2.953 1.00 76.62 82 GLY A O 1
ATOM 687 N N . ARG A 1 83 ? -5.864 -3.871 -4.524 1.00 80.00 83 ARG A N 1
ATOM 688 C CA . ARG A 1 83 ? -6.619 -5.047 -4.991 1.00 80.00 83 ARG A CA 1
ATOM 689 C C . ARG A 1 83 ? -6.726 -6.136 -3.933 1.00 80.00 83 ARG A C 1
ATOM 691 O O . ARG A 1 83 ? -7.751 -6.805 -3.875 1.00 80.00 83 ARG A O 1
ATOM 698 N N . TRP A 1 84 ? -5.689 -6.326 -3.121 1.00 79.88 84 TRP A N 1
ATOM 699 C CA . TRP A 1 84 ? -5.749 -7.217 -1.971 1.00 79.88 84 TRP A CA 1
ATOM 700 C C . TRP A 1 84 ? -6.766 -6.679 -0.975 1.00 79.88 84 TRP A C 1
ATOM 702 O O . TRP A 1 84 ? -7.743 -7.367 -0.734 1.00 79.88 84 TRP A O 1
ATOM 712 N N . LEU A 1 85 ? -6.626 -5.429 -0.525 1.00 77.12 85 LEU A N 1
ATOM 713 C CA . LEU A 1 85 ? -7.484 -4.797 0.478 1.00 77.12 85 LEU A CA 1
ATOM 714 C C . LEU A 1 85 ? -8.971 -4.785 0.088 1.00 77.12 85 LEU A C 1
ATOM 716 O O . LEU A 1 85 ? -9.821 -5.003 0.943 1.00 77.12 85 LEU A O 1
ATOM 720 N N . ALA A 1 86 ? -9.276 -4.594 -1.200 1.00 72.81 86 ALA A N 1
ATOM 721 C CA . ALA A 1 86 ? -10.636 -4.649 -1.737 1.00 72.81 86 ALA A CA 1
ATOM 722 C C . ALA A 1 86 ? -11.258 -6.059 -1.721 1.00 72.81 86 ALA A C 1
ATOM 724 O O . ALA A 1 86 ? -12.476 -6.183 -1.792 1.00 72.81 86 ALA A O 1
ATOM 725 N N . ARG A 1 87 ? -10.441 -7.119 -1.639 1.00 74.94 87 ARG A N 1
ATOM 726 C CA . ARG A 1 87 ? -10.917 -8.502 -1.477 1.00 74.94 87 ARG A CA 1
ATOM 727 C C . ARG A 1 87 ? -11.186 -8.877 -0.019 1.00 74.94 87 ARG A C 1
ATOM 729 O O . ARG A 1 87 ? -11.887 -9.857 0.206 1.00 74.94 87 ARG A O 1
ATOM 736 N N . LEU A 1 88 ? -10.622 -8.164 0.961 1.00 79.44 88 LEU A N 1
ATOM 737 C CA . LEU A 1 88 ? -10.892 -8.449 2.375 1.00 79.44 88 LEU A CA 1
ATOM 738 C C . LEU A 1 88 ? -12.262 -7.892 2.762 1.00 79.44 88 LEU A C 1
ATOM 740 O O . LEU A 1 88 ? -12.749 -6.925 2.172 1.00 79.44 88 LEU A O 1
ATOM 744 N N . SER A 1 89 ? -12.877 -8.491 3.784 1.00 80.75 89 SER A N 1
ATOM 745 C CA . SER A 1 89 ? -14.108 -7.946 4.346 1.00 80.75 89 SER A CA 1
ATOM 746 C C . SER A 1 89 ? -13.881 -6.487 4.778 1.00 80.75 89 SER A C 1
ATOM 748 O O . SER A 1 89 ? -12.775 -6.131 5.215 1.00 80.75 89 SER A O 1
ATOM 750 N N . PRO A 1 90 ? -14.910 -5.622 4.710 1.00 82.38 90 PRO A N 1
ATOM 751 C CA . PRO A 1 90 ? -14.783 -4.232 5.133 1.00 82.38 90 PRO A CA 1
ATOM 752 C C . PRO A 1 90 ? -14.191 -4.078 6.541 1.00 82.38 90 PRO A C 1
ATOM 754 O O . PRO A 1 90 ? -13.434 -3.139 6.776 1.00 82.38 90 PRO A O 1
ATOM 757 N N . MET A 1 91 ? -14.470 -5.018 7.449 1.00 86.81 91 MET A N 1
ATOM 758 C CA . MET A 1 91 ? -13.933 -5.025 8.809 1.00 86.81 91 MET A CA 1
ATOM 759 C C . MET A 1 91 ? -12.428 -5.325 8.862 1.00 86.81 91 MET A C 1
ATOM 761 O O . MET A 1 91 ? -11.650 -4.562 9.436 1.00 86.81 91 MET A O 1
ATOM 765 N N . GLU A 1 92 ? -11.999 -6.412 8.225 1.00 87.00 92 GLU A N 1
ATOM 766 C CA . GLU A 1 92 ? -10.590 -6.815 8.177 1.00 87.00 92 GLU A CA 1
ATOM 767 C C . GLU A 1 92 ? -9.737 -5.742 7.482 1.00 87.00 92 GLU A C 1
ATOM 769 O O . GLU A 1 92 ? -8.633 -5.435 7.928 1.00 87.00 92 GLU A O 1
ATOM 774 N N . SER A 1 93 ? -10.279 -5.069 6.460 1.00 87.44 93 SER A N 1
ATOM 775 C CA . SER A 1 93 ? -9.597 -3.947 5.807 1.00 87.44 93 SER A CA 1
ATOM 776 C C . SER A 1 93 ? -9.260 -2.804 6.774 1.00 87.44 93 SER A C 1
ATOM 778 O O . SER A 1 93 ? -8.209 -2.176 6.638 1.00 87.44 93 SER A O 1
ATOM 780 N N . ILE A 1 94 ? -10.127 -2.527 7.757 1.00 89.38 94 ILE A N 1
ATOM 781 C CA . ILE A 1 94 ? -9.919 -1.474 8.760 1.00 89.38 94 ILE A CA 1
ATOM 782 C C . ILE A 1 94 ? -8.826 -1.903 9.740 1.00 89.38 94 ILE A C 1
ATOM 784 O O . ILE A 1 94 ? -7.935 -1.107 10.042 1.00 89.38 94 ILE A O 1
ATOM 788 N N . TYR A 1 95 ? -8.839 -3.168 10.170 1.00 90.12 95 TYR A N 1
ATOM 789 C CA . TYR A 1 95 ? -7.793 -3.729 11.025 1.00 90.12 95 TYR A CA 1
ATOM 790 C C . TYR A 1 95 ? -6.416 -3.690 10.341 1.00 90.12 95 TYR A C 1
ATOM 792 O O . TYR A 1 95 ? -5.453 -3.177 10.911 1.00 90.12 95 TYR A O 1
ATOM 800 N N . GLN A 1 96 ? -6.321 -4.117 9.080 1.00 89.75 96 GLN A N 1
ATOM 801 C CA . GLN A 1 96 ? -5.070 -4.072 8.309 1.00 89.75 96 GLN A CA 1
ATOM 802 C C . GLN A 1 96 ? -4.571 -2.638 8.082 1.00 89.75 96 GLN A C 1
ATOM 804 O O . GLN A 1 96 ? -3.372 -2.364 8.168 1.00 89.75 96 GLN A O 1
ATOM 809 N N . GLN A 1 97 ? -5.478 -1.687 7.834 1.00 89.38 97 GLN A N 1
ATOM 810 C CA . GLN A 1 97 ? -5.117 -0.272 7.733 1.00 89.38 97 GLN A CA 1
ATOM 811 C C . GLN A 1 97 ? -4.590 0.285 9.057 1.00 89.38 97 GLN A C 1
ATOM 813 O O . GLN A 1 97 ? -3.609 1.029 9.044 1.00 89.38 97 GLN A O 1
ATOM 818 N N . MET A 1 98 ? -5.194 -0.088 10.188 1.00 92.25 98 MET A N 1
ATOM 819 C CA . MET A 1 98 ? -4.701 0.271 11.517 1.00 92.25 98 MET A CA 1
ATOM 820 C C . MET A 1 98 ? -3.294 -0.294 11.752 1.00 92.25 98 MET A C 1
ATOM 822 O O . MET A 1 98 ? -2.405 0.459 12.147 1.00 92.25 98 MET A O 1
ATOM 826 N N . LEU A 1 99 ? -3.062 -1.577 11.454 1.00 90.31 99 LEU A N 1
ATOM 827 C CA . LEU A 1 99 ? -1.741 -2.199 11.596 1.00 90.31 99 LEU A CA 1
ATOM 828 C C . LEU A 1 99 ? -0.684 -1.500 10.741 1.00 90.31 99 LEU A C 1
ATOM 830 O O . LEU A 1 99 ? 0.390 -1.184 11.243 1.00 90.31 99 LEU A O 1
ATOM 834 N N . ASN A 1 100 ? -0.994 -1.183 9.483 1.00 89.06 100 ASN A N 1
ATOM 835 C CA . ASN A 1 100 ? -0.089 -0.413 8.626 1.00 89.06 100 ASN A CA 1
ATOM 836 C C . ASN A 1 100 ? 0.164 1.001 9.164 1.00 89.06 100 ASN A C 1
ATOM 838 O O . ASN A 1 100 ? 1.277 1.526 9.067 1.00 89.06 100 ASN A O 1
ATOM 842 N N . LEU A 1 101 ? -0.856 1.632 9.753 1.00 87.06 101 LEU A N 1
ATOM 843 C CA . LEU A 1 101 ? -0.730 2.958 10.345 1.00 87.06 101 LEU A CA 1
ATOM 844 C C . LEU A 1 101 ? 0.225 2.938 11.542 1.00 87.06 101 LEU A C 1
ATOM 846 O O . LEU A 1 101 ? 1.086 3.815 11.650 1.00 87.06 101 LEU A O 1
ATOM 850 N N . MET A 1 102 ? 0.102 1.923 12.394 1.00 87.12 102 MET A N 1
ATOM 851 C CA . MET A 1 102 ? 0.952 1.729 13.563 1.00 87.12 102 MET A CA 1
ATOM 852 C C . MET A 1 102 ? 2.360 1.248 13.203 1.00 87.12 102 MET A C 1
ATOM 854 O O . MET A 1 102 ? 3.333 1.750 13.763 1.00 87.12 102 MET A O 1
ATOM 858 N N . ALA A 1 103 ? 2.500 0.380 12.200 1.00 86.38 103 ALA A N 1
ATOM 859 C CA . ALA A 1 103 ? 3.795 -0.041 11.672 1.00 86.38 103 ALA A CA 1
ATOM 860 C C . ALA A 1 103 ? 4.620 1.161 11.195 1.00 86.38 103 ALA A C 1
ATOM 862 O O . ALA A 1 103 ? 5.807 1.263 11.492 1.00 86.38 103 ALA A O 1
ATOM 863 N N . SER A 1 104 ? 3.977 2.143 10.554 1.00 83.12 104 SER A N 1
ATOM 864 C CA . SER A 1 104 ? 4.660 3.376 10.157 1.00 83.12 104 SER A CA 1
ATOM 865 C C . SER A 1 104 ? 5.103 4.254 11.342 1.00 83.12 104 SER A C 1
ATOM 867 O O . SER A 1 104 ? 5.888 5.174 11.132 1.00 83.12 104 SER A O 1
ATOM 869 N N . LYS A 1 105 ? 4.558 4.055 12.549 1.00 77.31 105 LYS A N 1
ATOM 870 C CA . LYS A 1 105 ? 4.987 4.741 13.782 1.00 77.31 105 LYS A CA 1
ATOM 871 C C . LYS A 1 105 ? 6.129 3.991 14.487 1.00 77.31 105 LYS A C 1
ATOM 873 O O . LYS A 1 105 ? 6.527 4.393 15.573 1.00 77.31 105 LYS A O 1
ATOM 878 N N . GLY A 1 106 ? 6.627 2.901 13.894 1.00 82.00 106 GLY A N 1
ATOM 879 C CA . GLY A 1 106 ? 7.584 1.982 14.515 1.00 82.00 106 GLY A CA 1
ATOM 880 C C . GLY A 1 106 ? 6.931 0.948 15.438 1.00 82.00 106 GLY A C 1
ATOM 881 O O . GLY A 1 106 ? 7.625 0.135 16.038 1.00 82.00 106 GLY A O 1
ATOM 882 N N . LEU A 1 107 ? 5.598 0.946 15.536 1.00 81.81 107 LEU A N 1
ATOM 883 C CA . LEU A 1 107 ? 4.820 0.083 16.426 1.00 81.81 107 LEU A CA 1
ATOM 884 C C . LEU A 1 107 ? 4.288 -1.126 15.652 1.00 81.81 107 LEU A C 1
ATOM 886 O O . LEU A 1 107 ? 3.082 -1.323 15.495 1.00 81.81 107 LEU A O 1
ATOM 890 N N . VAL A 1 108 ? 5.214 -1.899 15.088 1.00 85.00 108 VAL A N 1
ATOM 891 C CA . VAL A 1 108 ? 4.907 -3.049 14.231 1.00 85.00 108 VAL A CA 1
ATOM 892 C C . VAL A 1 108 ? 4.392 -4.210 15.081 1.00 85.00 108 VAL A C 1
ATOM 894 O O . VAL A 1 108 ? 5.032 -4.612 16.051 1.00 85.00 108 VAL A O 1
ATOM 897 N N . LYS A 1 109 ? 3.247 -4.779 14.694 1.00 85.94 109 LYS A N 1
ATOM 898 C CA . LYS A 1 109 ? 2.728 -6.014 15.292 1.00 85.94 109 LYS A CA 1
ATOM 899 C C . LYS A 1 109 ? 3.644 -7.191 14.942 1.00 85.94 109 LYS A C 1
ATOM 901 O O . LYS A 1 109 ? 3.965 -7.390 13.770 1.00 85.94 109 LYS A O 1
ATOM 906 N N . ARG A 1 110 ? 4.030 -8.002 15.932 1.00 85.44 110 ARG A N 1
ATOM 907 C CA . ARG A 1 110 ? 4.802 -9.236 15.690 1.00 85.44 110 ARG A CA 1
ATOM 908 C C . ARG A 1 110 ? 3.892 -10.333 15.127 1.00 85.44 110 ARG A C 1
ATOM 910 O O . ARG A 1 110 ? 2.727 -10.419 15.500 1.00 85.44 110 ARG A O 1
ATOM 917 N N . GLY A 1 111 ? 4.417 -11.188 14.247 1.00 79.00 111 GLY A N 1
ATOM 918 C CA . GLY A 1 111 ? 3.616 -12.204 13.542 1.00 79.00 111 GLY A CA 1
ATOM 919 C C . GLY A 1 111 ? 2.890 -13.199 14.458 1.00 79.00 111 GLY A C 1
ATOM 920 O O . GLY A 1 111 ? 1.795 -13.637 14.128 1.00 79.00 111 GLY A O 1
ATOM 921 N N . PHE A 1 112 ? 3.463 -13.496 15.625 1.00 81.88 112 PHE A N 1
ATOM 922 C CA . PHE A 1 112 ? 2.892 -14.397 16.633 1.00 81.88 112 PHE A CA 1
ATOM 923 C C . PHE A 1 112 ? 1.979 -13.698 17.654 1.00 81.88 112 PHE A C 1
ATOM 925 O O . PHE A 1 112 ? 1.366 -14.364 18.478 1.00 81.88 112 PHE A O 1
ATOM 932 N N . GLN A 1 113 ? 1.897 -12.365 17.629 1.00 85.12 113 GLN A N 1
ATOM 933 C CA . GLN A 1 113 ? 1.181 -11.600 18.646 1.00 85.12 113 GLN A CA 1
ATOM 934 C C . GLN A 1 113 ? -0.326 -11.599 18.381 1.00 85.12 113 GLN A C 1
ATOM 936 O O . GLN A 1 113 ? -0.778 -11.320 17.260 1.00 85.12 113 GLN A O 1
ATOM 941 N N . THR A 1 114 ? -1.125 -11.852 19.416 1.00 88.69 114 THR A N 1
ATOM 942 C CA . THR A 1 114 ? -2.589 -11.798 19.290 1.00 88.69 114 THR A CA 1
ATOM 943 C C . THR A 1 114 ? -3.082 -10.345 19.165 1.00 88.69 114 THR A C 1
ATOM 945 O O . THR A 1 114 ? -2.395 -9.412 19.591 1.00 88.69 114 THR A O 1
ATOM 948 N N . PRO A 1 115 ? -4.262 -10.081 18.560 1.00 87.19 115 PRO A N 1
ATOM 949 C CA . PRO A 1 115 ? -4.797 -8.718 18.470 1.00 87.19 115 PRO A CA 1
ATOM 950 C C . PRO A 1 115 ? -4.948 -8.023 19.834 1.00 87.19 115 PRO A C 1
ATOM 952 O O . PRO A 1 115 ? -4.698 -6.825 19.925 1.00 87.19 115 PRO A O 1
ATOM 955 N N . PHE A 1 116 ? -5.298 -8.773 20.885 1.00 87.50 116 PHE A N 1
ATOM 956 C CA . PHE A 1 116 ? -5.424 -8.249 22.250 1.00 87.50 116 PHE A CA 1
ATOM 957 C C . PHE A 1 116 ? -4.076 -7.948 22.903 1.00 87.50 116 PHE A C 1
ATOM 959 O O . PHE A 1 116 ? -3.910 -6.888 23.504 1.00 87.50 116 PHE A O 1
ATOM 966 N N . GLU A 1 11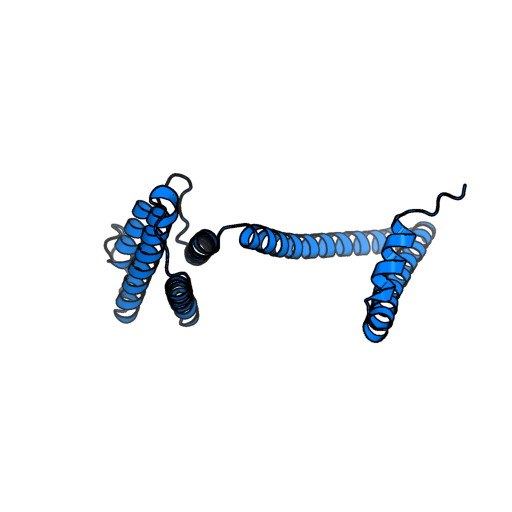7 ? -3.094 -8.843 22.760 1.00 87.19 117 GLU A N 1
ATOM 967 C CA . GLU A 1 117 ? -1.727 -8.580 23.225 1.00 87.19 117 GLU A CA 1
ATOM 968 C C . GLU A 1 117 ? -1.143 -7.346 22.549 1.00 87.19 117 GLU A C 1
ATOM 970 O O . GLU A 1 117 ? -0.478 -6.539 23.193 1.00 87.19 117 GLU A O 1
ATOM 975 N N . TYR A 1 118 ? -1.414 -7.183 21.253 1.00 88.38 118 TYR A N 1
ATOM 976 C CA . TYR A 1 118 ? -0.986 -6.007 20.515 1.00 88.38 118 TYR A CA 1
ATOM 977 C C . TYR A 1 118 ? -1.608 -4.732 21.088 1.00 88.38 118 TYR A C 1
ATOM 979 O O . TYR A 1 118 ? -0.877 -3.800 21.407 1.00 88.38 118 TYR A O 1
ATOM 987 N N . SER A 1 119 ? -2.929 -4.685 21.294 1.00 89.25 119 SER A N 1
ATOM 988 C CA . SER A 1 119 ? -3.563 -3.500 21.886 1.00 89.25 119 SER A CA 1
ATOM 989 C C . SER A 1 119 ? -3.066 -3.196 23.300 1.00 89.25 119 SER A C 1
ATOM 991 O O . SER A 1 119 ? -2.835 -2.030 23.621 1.00 89.25 119 SER A O 1
ATOM 993 N N . ASN A 1 120 ? -2.838 -4.229 24.118 1.00 86.88 120 ASN A N 1
ATOM 994 C CA . ASN A 1 120 ? -2.306 -4.063 25.470 1.00 86.88 120 ASN A CA 1
ATOM 995 C C . ASN A 1 120 ? -0.892 -3.472 25.440 1.00 86.88 120 ASN A C 1
ATOM 997 O O . ASN A 1 120 ? -0.635 -2.494 26.136 1.00 86.88 120 ASN A O 1
ATOM 1001 N N . GLN A 1 121 ? -0.021 -3.965 24.554 1.00 86.56 121 GLN A N 1
ATOM 1002 C CA . GLN A 1 121 ? 1.331 -3.431 24.381 1.00 86.56 121 GLN A CA 1
ATOM 1003 C C . GLN A 1 121 ? 1.329 -1.945 23.981 1.00 86.56 121 GLN A C 1
ATOM 1005 O O . GLN A 1 121 ? 2.119 -1.157 24.504 1.00 86.56 121 GLN A O 1
ATOM 1010 N N . ILE A 1 122 ? 0.455 -1.544 23.050 1.00 85.31 122 ILE A N 1
ATOM 1011 C CA . ILE A 1 122 ? 0.352 -0.138 22.625 1.00 85.31 122 ILE A CA 1
ATOM 1012 C C . ILE A 1 122 ? -0.106 0.748 23.785 1.00 85.31 122 ILE A C 1
ATOM 1014 O O . ILE A 1 122 ? 0.432 1.839 23.986 1.00 85.31 122 ILE A O 1
ATOM 1018 N N . ARG A 1 123 ? -1.071 0.269 24.574 1.00 82.62 123 ARG A N 1
ATOM 1019 C CA . ARG A 1 123 ? -1.564 0.977 25.756 1.00 82.62 123 ARG A CA 1
ATOM 1020 C C . ARG A 1 123 ? -0.466 1.128 26.811 1.00 82.62 123 ARG A C 1
ATOM 1022 O O . ARG A 1 123 ? -0.261 2.227 27.315 1.00 82.62 123 ARG A O 1
ATOM 1029 N N . GLU A 1 124 ? 0.297 0.069 27.070 1.00 78.19 124 GLU A N 1
ATOM 1030 C CA . GLU A 1 124 ? 1.424 0.074 28.012 1.00 78.19 124 GLU A CA 1
ATOM 1031 C C . GLU A 1 124 ? 2.530 1.058 27.600 1.00 78.19 124 GLU A C 1
ATOM 1033 O O . GLU A 1 124 ? 3.038 1.818 28.432 1.00 78.19 124 GLU A O 1
ATOM 1038 N N . GLN A 1 125 ? 2.847 1.135 26.304 1.00 74.94 125 GLN A N 1
ATOM 1039 C CA . GLN A 1 125 ? 3.802 2.116 25.779 1.00 74.94 125 GLN A CA 1
ATOM 1040 C C . GLN A 1 125 ? 3.328 3.566 25.951 1.00 74.94 125 GLN A C 1
ATOM 1042 O O . GLN A 1 125 ? 4.149 4.437 26.241 1.00 74.94 125 GLN A O 1
ATOM 1047 N N . GLY A 1 126 ? 2.024 3.826 25.818 1.00 68.06 126 GLY A N 1
ATOM 1048 C CA . GLY A 1 126 ? 1.435 5.145 26.073 1.00 68.06 126 GLY A CA 1
ATOM 1049 C C . GLY A 1 126 ? 1.336 5.512 27.559 1.00 68.06 126 GLY A C 1
ATOM 1050 O O . GLY A 1 126 ? 1.196 6.685 27.901 1.00 68.06 126 GLY A O 1
ATOM 1051 N N . THR A 1 127 ? 1.440 4.532 28.465 1.00 57.19 127 THR A N 1
ATOM 1052 C CA . THR A 1 127 ? 1.390 4.754 29.923 1.00 57.19 127 THR A CA 1
ATOM 1053 C C . THR A 1 127 ? 2.742 5.079 30.568 1.00 57.19 127 THR A C 1
ATOM 1055 O O . THR A 1 127 ? 2.804 5.287 31.775 1.00 57.19 127 THR A O 1
ATOM 1058 N N . GLY A 1 128 ? 3.822 5.204 29.791 1.00 55.06 128 GLY A N 1
ATOM 1059 C CA . GLY A 1 128 ? 5.116 5.682 30.296 1.00 55.06 128 GLY A CA 1
ATOM 1060 C C . GLY A 1 128 ? 5.923 4.664 31.110 1.00 55.06 128 GLY A C 1
ATOM 1061 O O . GLY A 1 128 ? 6.951 5.032 31.666 1.00 55.06 128 GLY A O 1
ATOM 1062 N N . ASN A 1 129 ? 5.517 3.391 31.143 1.00 48.59 129 ASN A N 1
ATOM 1063 C CA . ASN A 1 129 ? 6.154 2.354 31.964 1.00 48.59 129 ASN A CA 1
ATOM 1064 C C . ASN A 1 129 ? 7.163 1.480 31.187 1.00 48.59 129 ASN A C 1
ATOM 1066 O O . ASN A 1 129 ? 7.312 0.289 31.442 1.00 48.59 129 ASN A O 1
ATOM 1070 N N . SER A 1 130 ? 7.848 2.049 30.189 1.00 50.03 130 SER A N 1
ATOM 1071 C CA . SER A 1 130 ? 8.933 1.349 29.487 1.00 50.03 130 SER A CA 1
ATOM 1072 C C . SER A 1 130 ? 10.212 1.455 30.321 1.00 50.03 130 SER A C 1
ATOM 1074 O O . SER A 1 130 ? 10.792 2.533 30.408 1.00 50.03 130 SER A O 1
ATOM 1076 N N . GLY A 1 131 ? 10.629 0.353 30.950 1.00 47.25 131 GLY A N 1
ATOM 1077 C CA . GLY A 1 131 ? 11.771 0.244 31.871 1.00 47.25 131 GLY A CA 1
ATOM 1078 C C . GLY A 1 131 ? 13.166 0.478 31.271 1.00 47.25 131 GLY A C 1
ATOM 1079 O O . GLY A 1 131 ? 14.068 -0.321 31.491 1.00 47.25 131 GLY A O 1
ATOM 1080 N N . ALA A 1 132 ? 13.375 1.569 30.535 1.00 44.91 132 ALA A N 1
ATOM 1081 C CA . ALA A 1 132 ? 14.683 1.996 30.053 1.00 44.91 132 ALA A CA 1
ATOM 1082 C C . ALA A 1 132 ? 14.851 3.518 30.220 1.00 44.91 132 ALA A C 1
ATOM 1084 O O . ALA A 1 132 ? 14.293 4.309 29.467 1.00 44.91 132 ALA A O 1
ATOM 1085 N N . THR A 1 133 ? 15.648 3.880 31.229 1.00 40.97 133 THR A N 1
ATOM 1086 C CA . THR A 1 133 ? 16.380 5.148 31.425 1.00 40.97 133 THR A CA 1
ATOM 1087 C C . THR A 1 133 ? 15.561 6.462 31.454 1.00 40.97 133 THR A C 1
ATOM 1089 O O . THR A 1 133 ? 15.086 6.942 30.422 1.00 40.97 133 THR A O 1
ATOM 1092 N N . PRO A 1 134 ? 15.488 7.170 32.603 1.00 51.78 134 PRO A N 1
ATOM 1093 C CA . PRO A 1 134 ? 14.805 8.455 32.706 1.00 51.78 134 PRO A CA 1
ATOM 1094 C C . PRO A 1 134 ? 15.708 9.571 32.167 1.00 51.78 134 PRO A C 1
ATOM 1096 O O . PRO A 1 134 ? 16.418 10.239 32.915 1.00 51.78 134 PRO A O 1
ATOM 1099 N N . ARG A 1 135 ? 15.721 9.796 30.849 1.00 48.25 135 ARG A N 1
ATOM 1100 C CA . ARG A 1 135 ? 16.428 10.963 30.292 1.00 48.25 135 ARG A CA 1
ATOM 1101 C C . ARG A 1 135 ? 15.765 11.554 29.052 1.00 48.25 135 ARG A C 1
ATOM 1103 O O . ARG A 1 135 ? 16.410 11.760 28.035 1.00 48.25 135 ARG A O 1
ATOM 1110 N N . ARG A 1 136 ? 14.466 11.858 29.146 1.00 50.84 136 ARG A N 1
ATOM 1111 C CA . ARG A 1 136 ? 13.795 12.943 28.398 1.00 50.84 136 ARG A CA 1
ATOM 1112 C C . ARG A 1 136 ? 12.358 13.087 28.901 1.00 50.84 136 ARG A C 1
ATOM 1114 O O . ARG A 1 136 ? 11.541 12.199 28.684 1.00 50.84 136 ARG A O 1
ATOM 1121 N N . ARG A 1 137 ? 12.041 14.211 29.558 1.00 47.91 137 ARG A N 1
ATOM 1122 C CA . ARG A 1 137 ? 10.653 14.633 29.815 1.00 47.91 137 ARG A CA 1
ATOM 1123 C C . ARG A 1 137 ? 9.920 14.674 28.469 1.00 47.91 137 ARG A C 1
ATOM 1125 O O . ARG A 1 137 ? 10.147 15.586 27.680 1.00 47.91 137 ARG A O 1
ATOM 1132 N N . LYS A 1 138 ? 9.069 13.687 28.182 1.00 49.38 138 LYS A N 1
ATOM 1133 C CA . LYS A 1 138 ? 8.062 13.812 27.125 1.00 49.38 138 LYS A CA 1
ATOM 1134 C C . LYS A 1 138 ? 6.993 14.779 27.637 1.00 49.38 138 LYS A C 1
ATOM 1136 O O . LYS A 1 138 ? 6.393 14.545 28.680 1.00 49.38 138 LYS A O 1
ATOM 1141 N N . THR A 1 139 ? 6.804 15.885 26.928 1.00 49.59 139 THR A N 1
ATOM 1142 C CA . THR A 1 139 ? 5.827 16.942 27.215 1.00 49.59 139 THR A CA 1
ATOM 1143 C C . THR A 1 139 ? 4.420 16.364 27.418 1.00 49.59 139 THR A C 1
ATOM 1145 O O . THR A 1 139 ? 3.935 15.597 26.586 1.00 49.59 139 THR A O 1
ATOM 1148 N N . GLN A 1 140 ? 3.756 16.764 28.507 1.00 50.78 140 GLN A N 1
ATOM 1149 C CA . GLN A 1 140 ? 2.436 16.310 28.980 1.00 50.78 140 GLN A CA 1
ATOM 1150 C C . GLN A 1 140 ? 1.320 16.343 27.910 1.00 50.78 140 GLN A C 1
ATOM 1152 O O . GLN A 1 140 ? 0.378 15.558 27.985 1.00 50.78 140 GLN A O 1
ATOM 1157 N N . GLY A 1 141 ? 1.458 17.164 26.860 1.00 53.59 141 GLY A N 1
ATOM 1158 C CA . GLY A 1 141 ? 0.529 17.212 25.721 1.00 53.59 141 GLY A CA 1
ATOM 1159 C C . GLY A 1 141 ? 0.478 15.940 24.861 1.00 53.59 141 GLY A C 1
ATOM 1160 O O . GLY A 1 141 ? -0.553 15.659 24.255 1.00 53.59 141 GLY A O 1
ATOM 1161 N N . ASN A 1 142 ? 1.538 15.123 24.847 1.00 62.50 142 ASN A N 1
ATOM 1162 C CA . ASN A 1 142 ? 1.579 13.894 24.041 1.00 62.50 142 ASN A CA 1
ATOM 1163 C C . ASN A 1 142 ? 0.943 12.693 24.755 1.00 62.50 142 ASN A C 1
ATOM 1165 O O . ASN A 1 142 ? 0.510 11.754 24.093 1.00 62.50 142 ASN A O 1
ATOM 1169 N N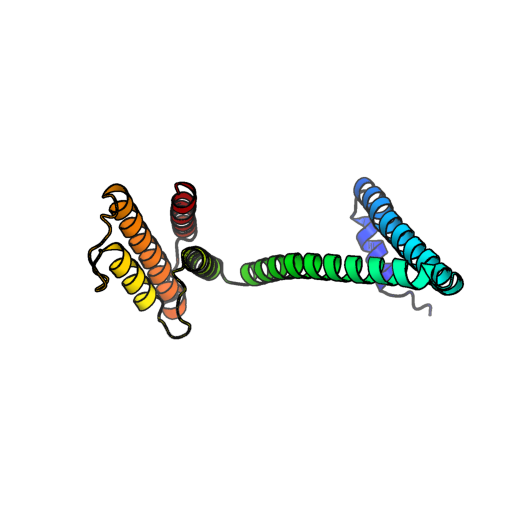 . ALA A 1 143 ? 0.850 12.724 26.089 1.00 64.88 143 ALA A N 1
ATOM 1170 C CA . ALA A 1 143 ? 0.338 11.606 26.882 1.00 64.88 143 ALA A CA 1
ATOM 1171 C C . ALA A 1 143 ? -1.154 11.348 26.622 1.00 64.88 143 ALA A C 1
ATOM 1173 O O . ALA A 1 143 ? -1.573 10.201 26.502 1.00 64.88 143 ALA A O 1
ATOM 1174 N N . HIS A 1 144 ? -1.955 12.409 26.469 1.00 68.56 144 HIS A N 1
ATOM 1175 C CA . HIS A 1 144 ? -3.371 12.275 26.115 1.00 68.56 144 HIS A CA 1
ATOM 1176 C C . HIS A 1 144 ? -3.539 11.633 24.732 1.00 68.56 144 HIS A C 1
ATOM 1178 O O . HIS A 1 144 ? -4.348 10.730 24.549 1.00 68.56 144 HIS A O 1
ATOM 1184 N N . GLN A 1 145 ? -2.698 12.034 23.776 1.00 73.00 145 GLN A N 1
ATOM 1185 C CA . GLN A 1 145 ? -2.728 11.498 22.423 1.00 73.00 145 GLN A CA 1
ATOM 1186 C C . GLN A 1 145 ? -2.229 10.048 22.353 1.00 73.00 145 GLN A C 1
ATOM 1188 O O . GLN A 1 145 ? -2.707 9.282 21.524 1.00 73.00 145 GLN A O 1
ATOM 1193 N N . GLU A 1 146 ? -1.250 9.657 2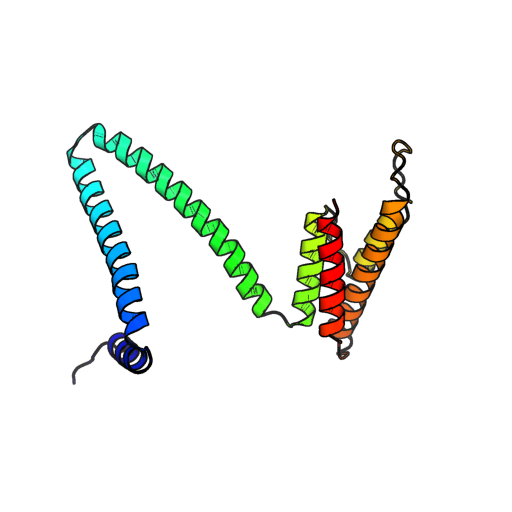3.173 1.00 75.50 146 GLU A N 1
ATOM 1194 C CA . GLU A 1 146 ? -0.772 8.270 23.268 1.00 75.50 146 GLU A CA 1
ATOM 1195 C C . GLU A 1 146 ? -1.830 7.357 23.928 1.00 75.50 146 GLU A C 1
ATOM 1197 O O . GLU A 1 146 ? -2.021 6.229 23.472 1.00 75.50 146 GLU A O 1
ATOM 1202 N N . ARG A 1 147 ? -2.590 7.859 24.916 1.00 78.81 147 ARG A N 1
ATOM 1203 C CA . ARG A 1 147 ? -3.732 7.144 25.522 1.00 78.81 147 ARG A CA 1
ATOM 1204 C C . ARG A 1 147 ? -4.897 6.965 24.549 1.00 78.81 147 ARG A C 1
ATOM 1206 O O . ARG A 1 147 ? -5.328 5.837 24.335 1.00 78.81 147 ARG A O 1
ATOM 1213 N N . GLU A 1 148 ? -5.321 8.042 23.885 1.00 84.31 148 GLU A N 1
ATOM 1214 C CA . GLU A 1 148 ? -6.375 8.003 22.857 1.00 84.31 148 GLU A CA 1
ATOM 1215 C C . GLU A 1 148 ? -6.005 7.030 21.719 1.00 84.31 148 GLU A C 1
ATOM 1217 O O . GLU A 1 148 ? -6.837 6.271 21.226 1.00 84.31 148 GLU A O 1
ATOM 1222 N N . GLN A 1 149 ? -4.724 6.988 21.327 1.00 86.62 149 GLN A N 1
ATOM 1223 C CA . GLN A 1 149 ? -4.223 6.010 20.357 1.00 86.62 149 GLN A CA 1
ATOM 1224 C C . GLN A 1 149 ? -4.395 4.564 20.833 1.00 86.62 149 GLN A C 1
ATOM 1226 O O . GLN A 1 149 ? -4.831 3.724 20.045 1.00 86.62 149 GLN A O 1
ATOM 1231 N N . GLY A 1 150 ? -4.045 4.272 22.089 1.00 87.00 150 GLY A N 1
ATOM 1232 C CA . GLY A 1 150 ? -4.210 2.945 22.684 1.00 87.00 150 GLY A CA 1
ATOM 1233 C C . GLY A 1 150 ? -5.670 2.497 22.720 1.00 87.00 150 GLY A C 1
ATOM 1234 O O . GLY A 1 150 ? -5.970 1.378 22.308 1.00 87.00 150 GLY A O 1
ATOM 1235 N N . GLU A 1 151 ? -6.579 3.389 23.116 1.00 88.31 151 GLU A N 1
ATOM 1236 C CA . GLU A 1 151 ? -8.023 3.119 23.163 1.00 88.31 151 GLU A CA 1
ATOM 1237 C C . GLU A 1 151 ? -8.598 2.815 21.775 1.00 88.31 151 GLU A C 1
ATOM 1239 O O . GLU A 1 151 ? -9.304 1.822 21.597 1.00 88.31 151 GLU A O 1
ATOM 1244 N N . ILE A 1 152 ? -8.232 3.607 20.759 1.00 90.56 152 ILE A N 1
ATOM 1245 C CA . ILE A 1 152 ? -8.659 3.364 19.373 1.00 90.56 152 ILE A CA 1
ATOM 1246 C C . ILE A 1 152 ? -8.158 1.999 18.874 1.00 90.56 152 ILE A C 1
ATOM 1248 O O . ILE A 1 152 ? -8.908 1.257 18.233 1.00 90.56 152 ILE A O 1
ATOM 1252 N N . VAL A 1 153 ? -6.894 1.656 19.149 1.00 91.00 153 VAL A N 1
ATOM 1253 C CA . VAL A 1 153 ? -6.310 0.369 18.736 1.00 91.00 153 VAL A CA 1
ATOM 1254 C C . VAL A 1 153 ? -6.995 -0.800 19.443 1.00 91.00 153 VAL A C 1
ATOM 1256 O O . VAL A 1 153 ? -7.264 -1.825 18.811 1.00 91.00 153 VAL A O 1
ATOM 1259 N N . GLU A 1 154 ? -7.306 -0.653 20.727 1.00 91.94 154 GLU A N 1
ATOM 1260 C CA . GLU A 1 154 ? -8.039 -1.644 21.511 1.00 91.94 154 GLU A CA 1
ATOM 1261 C C . GLU A 1 154 ? -9.462 -1.850 20.982 1.00 91.94 154 GLU A C 1
ATOM 1263 O O . GLU A 1 154 ? -9.879 -2.992 20.782 1.00 91.94 154 GLU A O 1
ATOM 1268 N N . GLU A 1 155 ? -10.190 -0.773 20.684 1.00 91.75 155 GLU A N 1
ATOM 1269 C CA . GLU A 1 155 ? -11.558 -0.847 20.169 1.00 91.75 155 GLU A CA 1
ATOM 1270 C C . GLU A 1 155 ? -11.617 -1.540 18.799 1.00 91.75 155 GLU A C 1
ATOM 1272 O O . GLU A 1 155 ? -12.420 -2.457 18.599 1.00 91.75 155 GLU A O 1
ATOM 1277 N N . ILE A 1 156 ? -10.722 -1.176 17.872 1.00 92.38 156 ILE A N 1
ATOM 1278 C CA . ILE A 1 156 ? -10.631 -1.825 16.555 1.00 92.38 156 ILE A CA 1
ATOM 1279 C C . ILE A 1 156 ? -10.233 -3.304 16.706 1.00 92.38 156 ILE A C 1
ATOM 1281 O O . ILE A 1 156 ? -10.805 -4.163 16.031 1.00 92.38 156 ILE A O 1
ATOM 1285 N N . SER A 1 157 ? -9.295 -3.626 17.605 1.00 91.94 157 SER A N 1
ATOM 1286 C CA . SER A 1 157 ? -8.838 -5.007 17.839 1.00 91.94 157 SER A CA 1
ATOM 1287 C C . SER A 1 157 ? -9.925 -5.882 18.477 1.00 91.94 157 SER A C 1
ATOM 1289 O O . SER A 1 157 ? -10.127 -7.019 18.050 1.00 91.94 157 SER A O 1
ATOM 1291 N N . ARG A 1 158 ? -10.687 -5.346 19.440 1.00 91.75 158 ARG A N 1
ATOM 1292 C CA . ARG A 1 158 ? -11.852 -6.009 20.054 1.00 91.75 158 ARG A CA 1
ATOM 1293 C C . ARG A 1 158 ? -12.940 -6.297 19.028 1.00 91.75 158 ARG A C 1
ATOM 1295 O O . ARG A 1 158 ? -13.421 -7.428 18.944 1.00 91.75 158 ARG A O 1
ATOM 1302 N N . ALA A 1 159 ? -13.306 -5.294 18.230 1.00 91.25 159 ALA A N 1
ATOM 1303 C CA . ALA A 1 159 ? -14.291 -5.458 17.168 1.00 91.25 159 ALA A CA 1
AT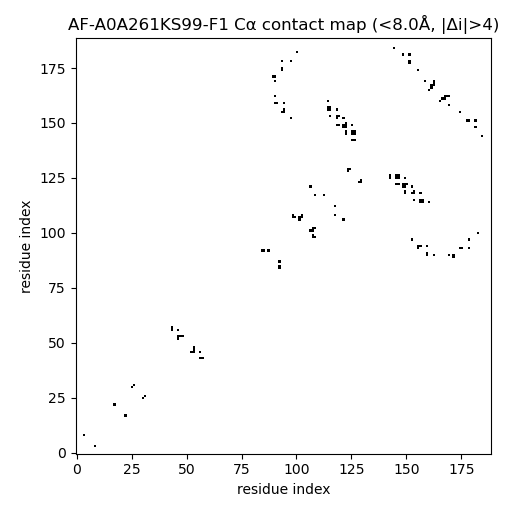OM 1304 C C . ALA A 1 159 ? -13.836 -6.513 16.148 1.00 91.25 159 ALA A C 1
ATOM 1306 O O . ALA A 1 159 ? -14.648 -7.307 15.675 1.00 91.25 159 ALA A O 1
ATOM 1307 N N . TYR A 1 160 ? -12.535 -6.555 15.839 1.00 91.06 160 TYR A N 1
ATOM 1308 C CA . TYR A 1 160 ? -11.966 -7.510 14.893 1.00 91.06 160 TYR A CA 1
ATOM 1309 C C . TYR A 1 160 ? -12.123 -8.951 15.371 1.00 91.06 160 TYR A C 1
ATOM 1311 O O . TYR A 1 160 ? -12.631 -9.793 14.634 1.00 91.06 160 TYR A O 1
ATOM 1319 N N . VAL A 1 161 ? -11.746 -9.225 16.620 1.00 90.62 161 VAL A N 1
ATOM 1320 C CA . VAL A 1 161 ? -11.900 -10.554 17.225 1.00 90.62 161 VAL A CA 1
ATOM 1321 C C . VAL A 1 161 ? -13.379 -10.933 17.312 1.00 90.62 161 VAL A C 1
ATOM 1323 O O . VAL A 1 161 ? -13.744 -12.046 16.936 1.00 90.62 161 VAL A O 1
ATOM 1326 N N . GLY A 1 162 ? -14.237 -10.010 17.759 1.00 89.81 162 GLY A N 1
ATOM 1327 C CA . GLY A 1 162 ? -15.678 -10.247 17.871 1.00 89.81 162 GLY A CA 1
ATOM 1328 C C . GLY A 1 162 ? -16.337 -10.597 16.535 1.00 89.81 162 GLY A C 1
ATOM 1329 O O . GLY A 1 162 ? -17.194 -11.474 16.489 1.00 89.81 162 GLY A O 1
ATOM 1330 N N . TRP A 1 163 ? -15.897 -9.973 15.445 1.00 92.12 163 TRP A N 1
ATOM 1331 C CA . TRP A 1 163 ? -16.321 -10.326 14.092 1.00 92.12 163 TRP A CA 1
ATOM 1332 C C . TRP A 1 163 ? -15.724 -11.659 13.623 1.00 92.12 163 TRP A C 1
ATOM 1334 O O . TRP A 1 163 ? -16.449 -12.518 13.130 1.00 92.12 163 TRP A O 1
ATOM 1344 N N . ARG A 1 164 ? -14.410 -11.859 13.798 1.00 87.06 164 ARG A N 1
ATOM 1345 C CA . ARG A 1 164 ? -13.671 -13.006 13.243 1.00 87.06 164 ARG A CA 1
ATOM 1346 C C . ARG A 1 164 ? -14.016 -14.341 13.902 1.00 87.06 164 ARG A C 1
ATOM 1348 O O . ARG A 1 164 ? -13.949 -15.365 13.218 1.00 87.06 164 ARG A O 1
ATOM 1355 N N . TYR A 1 165 ? -14.328 -14.321 15.199 1.00 87.62 165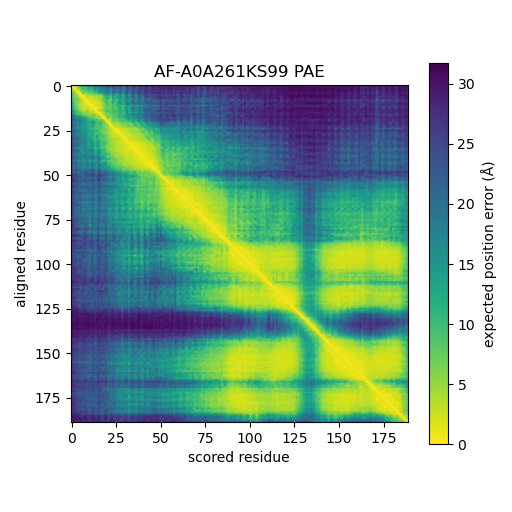 TYR A N 1
ATOM 1356 C CA . TYR A 1 165 ? -14.575 -15.514 16.018 1.00 87.62 165 TYR A CA 1
ATOM 1357 C C . TYR A 1 165 ? -15.976 -15.566 16.634 1.00 87.62 165 TYR A C 1
ATOM 1359 O O . TYR A 1 165 ? -16.408 -16.633 17.048 1.00 87.62 165 TYR A O 1
ATOM 1367 N N . GLY A 1 166 ? -16.680 -14.434 16.719 1.00 82.69 166 GLY A N 1
ATOM 1368 C CA . GLY A 1 166 ? -17.992 -14.348 17.368 1.00 82.69 166 GLY A CA 1
ATOM 1369 C C . GLY A 1 166 ? -19.143 -13.976 16.438 1.00 82.69 166 GLY A C 1
ATOM 1370 O O . GLY A 1 166 ? -20.242 -13.763 16.939 1.00 82.69 166 GLY A O 1
ATOM 1371 N N . SER A 1 167 ? -18.896 -13.835 15.127 1.00 79.38 167 SER A N 1
ATOM 1372 C CA . SER A 1 167 ? -19.883 -13.431 14.108 1.00 79.38 167 SER A CA 1
ATOM 1373 C C . SER A 1 167 ? -20.718 -12.198 14.489 1.00 79.38 167 SER A C 1
ATOM 1375 O O . SER A 1 167 ? -21.853 -12.048 14.045 1.00 79.38 167 SER A O 1
ATOM 1377 N N . LYS A 1 168 ? -20.170 -11.306 15.326 1.00 83.31 168 LYS A N 1
ATOM 1378 C CA . LYS A 1 168 ? -20.882 -10.110 15.788 1.00 83.31 168 LYS A CA 1
ATOM 1379 C C . LYS A 1 168 ? -20.996 -9.092 14.659 1.00 83.31 168 LYS A C 1
ATOM 1381 O O . LYS A 1 168 ? -20.022 -8.846 13.942 1.00 83.31 168 LYS A O 1
ATOM 1386 N N . GLU A 1 169 ? -22.157 -8.454 14.548 1.00 82.31 169 GLU A N 1
ATOM 1387 C CA . GLU A 1 169 ? -22.321 -7.302 13.668 1.00 82.31 169 GLU A CA 1
ATOM 1388 C C . GLU A 1 169 ? -21.462 -6.136 14.161 1.00 82.31 169 GLU A C 1
ATOM 1390 O O . GLU A 1 169 ? -21.442 -5.795 15.346 1.00 82.31 169 GLU A O 1
ATOM 1395 N N . VAL A 1 170 ? -20.717 -5.528 13.240 1.00 86.06 170 VAL A N 1
AT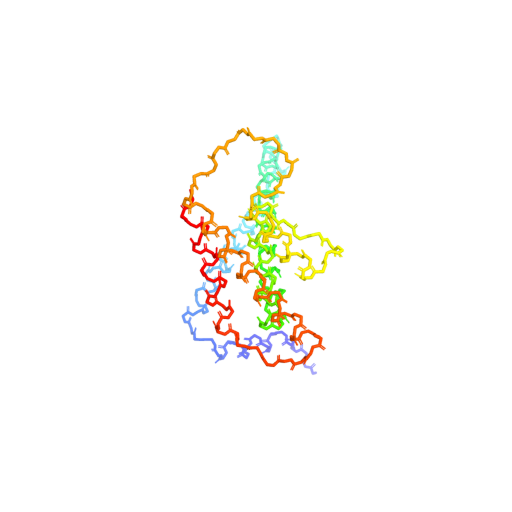OM 1396 C CA . VAL A 1 170 ? -19.778 -4.455 13.557 1.00 86.06 170 VAL A CA 1
ATOM 1397 C C . VAL A 1 170 ? -20.213 -3.164 12.888 1.00 86.06 170 VAL A C 1
ATOM 1399 O O . VAL A 1 170 ? -20.437 -3.113 11.679 1.00 86.06 170 VAL A O 1
ATOM 1402 N N . ASN A 1 171 ? -20.238 -2.078 13.661 1.00 89.31 171 ASN A N 1
ATOM 1403 C CA . ASN A 1 171 ? -20.473 -0.741 13.131 1.00 89.31 171 ASN A CA 1
ATOM 1404 C C . ASN A 1 171 ? -19.228 -0.223 12.384 1.00 89.31 171 ASN A C 1
ATOM 1406 O O . ASN A 1 171 ? -18.362 0.458 12.939 1.00 89.31 171 ASN A O 1
ATOM 1410 N N . LEU A 1 172 ? -19.147 -0.553 11.093 1.00 88.56 172 LEU A N 1
ATOM 1411 C CA . LEU A 1 172 ? -18.036 -0.183 10.210 1.00 88.56 172 LEU A CA 1
ATOM 1412 C C . LEU A 1 172 ? -17.842 1.337 10.103 1.00 88.56 172 LEU A C 1
ATOM 1414 O O . LEU A 1 172 ? -16.711 1.810 9.990 1.00 88.56 172 LEU A O 1
ATOM 1418 N N . SER A 1 173 ? -18.929 2.111 10.147 1.00 89.25 173 SER A N 1
ATOM 1419 C CA . SER A 1 173 ? -18.889 3.575 10.054 1.00 89.25 173 SER A CA 1
ATOM 1420 C C . SER A 1 173 ? -18.169 4.194 11.252 1.00 89.25 173 SER A C 1
ATOM 1422 O O . SER A 1 173 ? -17.314 5.066 11.080 1.00 89.25 173 SER A O 1
ATOM 1424 N N . ARG A 1 174 ? -18.443 3.691 12.463 1.00 91.25 174 ARG A N 1
ATOM 1425 C CA . ARG A 1 174 ? -17.750 4.103 13.691 1.00 91.25 174 ARG A CA 1
ATOM 1426 C C . ARG A 1 174 ? -16.260 3.775 13.626 1.00 91.25 174 ARG A C 1
ATOM 1428 O O . ARG A 1 174 ? -15.436 4.655 13.863 1.00 91.25 174 ARG A O 1
ATOM 1435 N N . LEU A 1 175 ? -15.903 2.555 13.225 1.00 91.75 175 LEU A N 1
ATOM 1436 C CA . LEU A 1 175 ? -14.498 2.144 13.134 1.00 91.75 175 LEU A CA 1
ATOM 1437 C C . LEU A 1 175 ? -13.708 2.946 12.091 1.00 91.75 175 LEU A C 1
ATOM 1439 O O . LEU A 1 175 ? -12.564 3.322 12.341 1.00 91.75 175 LEU A O 1
ATOM 1443 N N . LYS A 1 176 ? -14.319 3.282 10.947 1.00 91.25 176 LYS A N 1
ATOM 1444 C CA . LYS A 1 176 ? -13.707 4.185 9.956 1.00 91.25 176 LYS A CA 1
ATOM 1445 C C . LYS A 1 176 ? -13.435 5.572 10.541 1.00 91.25 176 LYS A C 1
ATOM 1447 O O . LYS A 1 176 ? -12.381 6.147 10.270 1.00 91.25 176 LYS A O 1
ATOM 1452 N N . LYS A 1 177 ? -14.351 6.099 11.361 1.00 91.94 177 LYS A N 1
ATOM 1453 C CA . LYS A 1 177 ? -14.177 7.392 12.040 1.00 91.94 177 LYS A CA 1
ATOM 1454 C C . LYS A 1 177 ? -13.012 7.354 13.036 1.00 91.94 177 LYS A C 1
ATOM 1456 O O . LYS A 1 177 ? -12.188 8.265 13.015 1.00 91.94 177 LYS A O 1
ATOM 1461 N N . LEU A 1 178 ? -12.900 6.282 13.825 1.00 90.94 178 LEU A N 1
ATOM 1462 C CA . LEU A 1 178 ? -11.789 6.062 14.763 1.00 90.94 178 LEU A CA 1
ATOM 1463 C C . LEU A 1 178 ? -10.439 5.916 14.043 1.00 90.94 178 LEU A C 1
ATOM 1465 O O . LEU A 1 178 ? -9.441 6.521 14.427 1.00 90.94 178 LEU A O 1
ATOM 1469 N N . LEU A 1 179 ? -10.397 5.177 12.933 1.00 90.56 179 LEU A N 1
ATOM 1470 C CA . LEU A 1 179 ? -9.187 5.097 12.111 1.00 90.56 179 LEU A CA 1
ATOM 1471 C C . LEU A 1 179 ? -8.811 6.475 11.527 1.00 90.56 179 LEU A C 1
ATOM 1473 O O . LEU A 1 179 ? -7.631 6.825 11.428 1.00 90.56 179 LEU A O 1
ATOM 1477 N N . GLY A 1 180 ? -9.814 7.279 11.167 1.00 89.44 180 GLY A N 1
ATOM 1478 C CA . GLY A 1 180 ? -9.641 8.656 10.713 1.00 89.44 180 GLY A CA 1
ATOM 1479 C C . GLY A 1 180 ? -9.028 9.573 11.776 1.00 89.44 180 GLY A C 1
ATOM 1480 O O . GLY A 1 180 ? -8.087 10.309 11.464 1.00 89.44 180 GLY A O 1
ATOM 1481 N N . SER A 1 181 ? -9.496 9.512 13.030 1.00 87.06 181 SER A N 1
ATOM 1482 C CA . SER A 1 181 ? -8.904 10.286 14.134 1.00 87.06 181 SER A CA 1
ATOM 1483 C C . SER A 1 181 ? -7.465 9.847 14.415 1.00 87.06 181 SER A C 1
ATOM 1485 O O . SER A 1 181 ? -6.575 10.696 14.525 1.00 87.06 181 SER A O 1
ATOM 1487 N N . LEU A 1 182 ? -7.196 8.537 14.371 1.00 86.50 182 LEU A N 1
ATOM 1488 C CA . LEU A 1 182 ? -5.850 7.979 14.514 1.00 86.50 182 LEU A CA 1
ATOM 1489 C C . LEU A 1 182 ? -4.880 8.495 13.434 1.00 86.50 182 LEU A C 1
ATOM 1491 O O . LEU A 1 182 ? -3.715 8.796 13.721 1.00 86.50 182 LEU A O 1
ATOM 1495 N N . LYS A 1 183 ? -5.360 8.639 12.191 1.00 86.06 183 LYS A N 1
ATOM 1496 C CA . LYS A 1 183 ? -4.599 9.216 11.071 1.00 86.06 183 LYS A CA 1
ATOM 1497 C C . LYS A 1 183 ? -4.369 10.715 11.248 1.00 86.06 183 LYS A C 1
ATOM 1499 O O . LYS A 1 183 ? -3.256 11.179 11.010 1.00 86.06 183 LYS A O 1
ATOM 1504 N N . LYS A 1 184 ? -5.378 11.470 11.694 1.00 82.25 184 LYS A N 1
ATOM 1505 C CA . LYS A 1 184 ? -5.261 12.917 11.946 1.00 82.25 184 LYS A CA 1
ATOM 1506 C C . LYS A 1 184 ? -4.229 13.217 13.033 1.00 82.25 184 LYS A C 1
ATOM 1508 O O . LYS A 1 184 ? -3.455 14.158 12.889 1.00 82.25 184 LYS A O 1
ATOM 1513 N N . GLY A 1 185 ? -4.140 12.361 14.052 1.00 69.19 185 GLY A N 1
ATOM 1514 C CA . GLY A 1 185 ? -3.101 12.441 15.075 1.00 69.19 185 GLY A CA 1
ATOM 1515 C C . GLY A 1 185 ? -1.667 12.350 14.531 1.00 69.19 185 GLY A C 1
ATOM 1516 O O . GLY A 1 185 ? -0.764 12.943 15.112 1.00 69.19 185 GLY A O 1
ATOM 1517 N N . ARG A 1 186 ? -1.443 11.678 13.391 1.00 63.88 186 ARG A N 1
ATOM 1518 C CA . ARG A 1 186 ? -0.130 11.643 12.718 1.00 63.88 186 ARG A CA 1
ATOM 1519 C C . ARG A 1 186 ? 0.252 13.001 12.119 1.00 63.88 186 ARG A C 1
ATOM 1521 O O . ARG A 1 186 ? 1.426 13.326 12.102 1.00 63.88 186 ARG A O 1
ATOM 1528 N N . SER A 1 187 ? -0.721 13.772 11.632 1.00 54.66 187 SER A N 1
ATOM 1529 C CA . SER A 1 187 ? -0.478 15.027 10.903 1.00 54.66 187 SER A CA 1
ATOM 1530 C C . SER A 1 187 ? -0.111 16.213 11.801 1.00 54.66 187 SER A C 1
ATOM 1532 O O . SER A 1 187 ? 0.214 17.272 11.279 1.00 54.66 187 SER A O 1
ATOM 1534 N N . LYS A 1 188 ? -0.228 16.071 13.128 1.00 49.09 188 LYS A N 1
ATOM 1535 C CA . LYS A 1 188 ? 0.103 17.118 14.110 1.00 49.09 188 LYS A CA 1
ATOM 1536 C C . LYS A 1 188 ? 1.545 17.032 14.648 1.00 49.09 188 LYS A C 1
ATOM 1538 O O . LYS A 1 188 ? 1.870 17.763 15.578 1.00 49.09 188 LYS A O 1
ATOM 1543 N N . LYS A 1 189 ? 2.372 16.135 14.108 1.00 40.78 189 LYS A N 1
ATOM 1544 C CA . LYS A 1 189 ? 3.822 16.078 14.343 1.00 40.78 189 LYS A CA 1
ATOM 1545 C C . LYS A 1 189 ? 4.549 16.599 13.119 1.00 40.78 189 LYS A C 1
ATOM 1547 O O . LYS A 1 189 ? 5.602 17.227 13.332 1.00 40.78 189 LYS A O 1
#

Sequence (189 aa):
GNQTPTLMVFWKWVAGWLPSPVTGFLERFIGGIFRWILGIIGWFFALFSQGWQGIFGGLILATALSFLGWLLYIFWRKWRYGRWLARLSPMESIYQQMLNLMASKGLVKRGFQTPFEYSNQIREQGTGNSGATPRRRKTQGNAHQEREQGEIVEEISRAYVGWRYGSKEVNLSRLKKLLGSLKKGRSKK

Radius of gyration: 26.98 Å; Cα contacts (8 Å, |Δi|>4): 83; chains: 1; bounding box: 53×39×74 Å